Protein AF-A0A670K7Q2-F1 (afdb_monomer)

InterPro domains:
  IPR019394 Testis-specific protein TEX28/transmembrane and coiled-coil domains protein [PF10267] (41-132)
  IPR019394 Testis-specific protein TEX28/transmembrane and coiled-coil domains protein [PF10267] (137-285)
  IPR019394 Testis-specific protein TEX28/transmembrane and coiled-coil domains protein [PTHR17613] (33-146)

Foldseek 3Di:
DDDDDDDDDDDDDDDDDDDDDDDDDPDDDDDDPPDDPDDDDVLVVLVVVLVVLVVVLVVLVVVLVVLVVVLVVDCVPDDPVCNVVSVVVSVVVNVVSVVVNVVSVVVSVVSVVVSVVVVVVVVVVVPDDDDDDDDDDDDDDDDDDDDDDDPPPDDPPDDPDDPPPPPPPDPDDDDDDDDDPPVVVVVVVVVVVVVVVVVVVVVVVVVVVVVVVVVVVVVVVVVVVVVVVVVVVVVVVVVVVVVVVVVVVVVVVVVVVVVVVVVVVVVVVVVVVVVVVVVVVCVVVVVVVVVVVCCVVVVVVVVVVVVVVVVVVVVPDDPPCPPVVVVVVVVVVVVVVVVVVVVVVVVVVD

Secondary structure (DSSP, 8-state):
--PPPPPP-----PPP---PPPPPPP---------------HHHHHHHHHHHHHHHHHHHHHHHHHHHHHHHHHHHHS-TTTHHHHHHHHHHHHHHHHHHHHHHHHHHHHHHHHHHHHHHHHHHTSS--S--------------------------------------------------TTTHHHHHHHHHHHHHHHHHHHHHHHHHHHHHHHHHHHHHHHHHHHHHHHHHHHHHHHHHHHHHHHHHHHHHHHHHHHHHHHHHHHHHHHHHHHHHHHHHHHHHHHHHHHHHHHHHHHHHHHHHHHHHHHHHHHHHS-TT-HHHHHHHHHHHHHHHHHHHHHHHHHHHH-

Structure (mmCIF, N/CA/C/O backbone):
data_AF-A0A670K7Q2-F1
#
_entry.id   AF-A0A670K7Q2-F1
#
loop_
_atom_site.group_PDB
_atom_site.id
_atom_site.type_symbol
_atom_site.label_atom_id
_atom_site.label_alt_id
_atom_site.label_comp_id
_atom_site.label_asym_id
_atom_site.label_entity_id
_atom_site.label_seq_id
_atom_site.pdbx_PDB_ins_code
_atom_site.Cartn_x
_atom_site.Cartn_y
_atom_site.Cartn_z
_atom_site.occupancy
_atom_site.B_iso_or_equiv
_atom_site.auth_seq_id
_atom_site.auth_comp_id
_atom_site.auth_asym_id
_atom_site.auth_atom_id
_atom_site.pdbx_PDB_model_num
ATOM 1 N N . ASP A 1 1 ? 16.678 0.008 -57.122 1.00 39.88 1 ASP A N 1
ATOM 2 C CA . ASP A 1 1 ? 16.688 -1.093 -56.133 1.00 39.88 1 ASP A CA 1
ATOM 3 C C . ASP A 1 1 ? 17.852 -0.890 -55.175 1.00 39.88 1 ASP A C 1
ATOM 5 O O . ASP A 1 1 ? 18.941 -0.652 -55.653 1.00 39.88 1 ASP A O 1
ATOM 9 N N . GLN A 1 2 ? 17.761 -0.847 -53.848 1.00 34.69 2 GLN A N 1
ATOM 10 C CA . GLN A 1 2 ? 16.758 -1.293 -52.886 1.00 34.69 2 GLN A CA 1
ATOM 11 C C . GLN A 1 2 ? 16.812 -0.350 -51.666 1.00 34.69 2 GLN A C 1
ATOM 13 O O . GLN A 1 2 ? 17.893 0.032 -51.215 1.00 34.69 2 GLN A O 1
ATOM 18 N N . ARG A 1 3 ? 15.654 0.028 -51.112 1.00 37.31 3 ARG A N 1
ATOM 19 C CA . ARG A 1 3 ? 15.566 0.733 -49.823 1.00 37.31 3 ARG A CA 1
ATOM 20 C C . ARG A 1 3 ? 15.781 -0.274 -48.688 1.00 37.31 3 ARG A C 1
ATOM 22 O O . ARG A 1 3 ? 15.078 -1.278 -48.623 1.00 37.31 3 ARG A O 1
ATOM 29 N N . LYS A 1 4 ? 16.731 0.013 -47.794 1.00 37.88 4 LYS A N 1
ATOM 30 C CA . LYS A 1 4 ? 16.981 -0.744 -46.558 1.00 37.88 4 LYS A CA 1
ATOM 31 C C . LYS A 1 4 ? 15.811 -0.563 -45.584 1.00 37.88 4 LYS A C 1
ATOM 33 O O . LYS A 1 4 ? 15.492 0.563 -45.208 1.00 37.88 4 LYS A O 1
ATOM 38 N N . ALA A 1 5 ? 15.193 -1.673 -45.190 1.00 37.38 5 ALA A N 1
ATOM 39 C CA . ALA A 1 5 ? 14.196 -1.748 -44.129 1.00 37.38 5 ALA A CA 1
ATOM 40 C C . ALA A 1 5 ? 14.877 -1.982 -42.767 1.00 37.38 5 ALA A C 1
ATOM 42 O O . ALA A 1 5 ? 15.813 -2.773 -42.658 1.00 37.38 5 ALA A O 1
ATOM 43 N N . LEU A 1 6 ? 14.392 -1.278 -41.743 1.00 39.66 6 LEU A N 1
ATOM 44 C CA . LEU A 1 6 ? 14.725 -1.466 -40.327 1.00 39.66 6 LEU A CA 1
ATOM 45 C C . LEU A 1 6 ? 14.099 -2.771 -39.786 1.00 39.66 6 LEU A C 1
ATOM 47 O O . LEU A 1 6 ? 13.042 -3.174 -40.279 1.00 39.66 6 LEU A O 1
ATOM 51 N N . PRO A 1 7 ? 14.683 -3.423 -38.761 1.00 37.84 7 PRO A N 1
ATOM 52 C CA . PRO A 1 7 ? 14.151 -4.670 -38.232 1.00 37.84 7 PRO A CA 1
ATOM 53 C C . PRO A 1 7 ? 13.012 -4.394 -37.239 1.00 37.84 7 PRO A C 1
ATOM 55 O O . PRO A 1 7 ? 13.208 -3.805 -36.176 1.00 37.84 7 PRO A O 1
ATOM 58 N N . LEU A 1 8 ? 11.810 -4.863 -37.574 1.00 34.62 8 LEU A N 1
ATOM 59 C CA . LEU A 1 8 ? 10.720 -5.032 -36.618 1.00 34.62 8 LEU A CA 1
ATOM 60 C C . LEU A 1 8 ? 11.070 -6.194 -35.680 1.00 34.62 8 LEU A C 1
ATOM 62 O O . LEU A 1 8 ? 11.300 -7.316 -36.133 1.00 34.62 8 LEU A O 1
ATOM 66 N N . LYS A 1 9 ? 11.094 -5.928 -34.369 1.00 35.91 9 LYS A N 1
ATOM 67 C CA . LYS A 1 9 ? 11.133 -6.964 -33.329 1.00 35.91 9 LYS A CA 1
ATOM 68 C C . LYS A 1 9 ? 9.924 -7.885 -33.511 1.00 35.91 9 LYS A C 1
ATOM 70 O O . LYS A 1 9 ? 8.779 -7.466 -33.375 1.00 35.91 9 LYS A O 1
ATOM 75 N N . SER A 1 10 ? 10.202 -9.137 -33.845 1.00 31.48 10 SER A N 1
ATOM 76 C CA . SER A 1 10 ? 9.227 -10.207 -34.005 1.00 31.48 10 SER A CA 1
ATOM 77 C C . SER A 1 10 ? 8.645 -10.624 -32.652 1.00 31.48 10 SER A C 1
ATOM 79 O O . SER A 1 10 ? 9.377 -11.120 -31.795 1.00 31.48 10 SER A O 1
ATOM 81 N N . CYS A 1 11 ? 7.327 -10.493 -32.481 1.00 32.94 11 CYS A N 1
ATOM 82 C CA . CYS A 1 11 ? 6.573 -11.270 -31.500 1.00 32.94 11 CYS A CA 1
ATOM 83 C C . CYS A 1 11 ? 6.611 -12.745 -31.923 1.00 32.94 11 CYS A C 1
ATOM 85 O O . CYS A 1 11 ? 6.074 -13.120 -32.966 1.00 32.94 11 CYS A O 1
ATOM 87 N N . SER A 1 12 ? 7.280 -13.581 -31.137 1.00 32.47 12 SER A N 1
ATOM 88 C CA . SER A 1 12 ? 7.369 -15.021 -31.353 1.00 32.47 12 SER A CA 1
ATOM 89 C C . SER A 1 12 ? 6.030 -15.702 -31.048 1.00 32.47 12 SER A C 1
ATOM 91 O O . SER A 1 12 ? 5.666 -15.917 -29.895 1.00 32.47 12 SER A O 1
ATOM 93 N N . LEU A 1 13 ? 5.302 -16.086 -32.101 1.00 33.59 13 LEU A N 1
ATOM 94 C CA . LEU A 1 13 ? 4.273 -17.124 -32.034 1.00 33.59 13 LEU A CA 1
ATOM 95 C C . LEU A 1 13 ? 4.945 -18.495 -32.201 1.00 33.59 13 LEU A C 1
ATOM 97 O O . LEU A 1 13 ? 5.339 -18.872 -33.304 1.00 33.59 13 LEU A O 1
ATOM 101 N N . THR A 1 14 ? 5.053 -19.262 -31.120 1.00 32.22 14 THR A N 1
ATOM 102 C CA . THR A 1 14 ? 5.517 -20.656 -31.166 1.00 32.22 14 THR A CA 1
ATOM 103 C C . THR A 1 14 ? 4.337 -21.582 -31.497 1.00 32.22 14 THR A C 1
ATOM 105 O O . THR A 1 14 ? 3.324 -21.575 -30.799 1.00 32.22 14 THR A O 1
ATOM 108 N N . LYS A 1 15 ? 4.452 -22.380 -32.571 1.00 34.97 15 LYS A N 1
ATOM 109 C CA . LYS A 1 15 ? 3.512 -23.468 -32.927 1.00 34.97 15 LYS A CA 1
ATOM 110 C C . LYS A 1 15 ? 3.725 -24.702 -32.022 1.00 34.97 15 LYS A C 1
ATOM 112 O O . LYS A 1 15 ? 4.821 -24.872 -31.491 1.00 34.97 15 LYS A O 1
ATOM 117 N N . PRO A 1 16 ? 2.713 -25.578 -31.859 1.00 44.00 16 PRO A N 1
ATOM 118 C CA . PRO A 1 16 ? 2.726 -26.655 -30.878 1.00 44.00 16 PRO A CA 1
ATOM 119 C C . PRO A 1 16 ? 3.448 -27.893 -31.426 1.00 44.00 16 PRO A C 1
ATOM 121 O O . PRO A 1 16 ? 3.082 -28.424 -32.473 1.00 44.00 16 PRO A O 1
ATOM 124 N N . GLY A 1 17 ? 4.465 -28.359 -30.705 1.00 31.02 17 GLY A N 1
ATOM 125 C CA . GLY A 1 17 ? 5.214 -29.567 -31.034 1.00 31.02 17 GLY A CA 1
ATOM 126 C C . GLY A 1 17 ? 6.166 -29.947 -29.904 1.00 31.02 17 GLY A C 1
ATOM 127 O O . GLY A 1 17 ? 7.203 -29.322 -29.737 1.00 31.02 17 GLY A O 1
ATOM 128 N N . SER A 1 18 ? 5.742 -30.940 -29.122 1.00 45.47 18 SER A N 1
ATOM 129 C CA . SER A 1 18 ? 6.514 -31.880 -28.297 1.00 45.47 18 SER A CA 1
ATOM 130 C C . SER A 1 18 ? 7.903 -31.441 -27.807 1.00 45.47 18 SER A C 1
ATOM 132 O O . SER A 1 18 ? 8.901 -31.615 -28.502 1.00 45.47 18 SER A O 1
ATOM 134 N N . LEU A 1 19 ? 7.973 -30.998 -26.548 1.00 33.91 19 LEU A N 1
ATOM 135 C CA . LEU A 1 19 ? 9.216 -30.900 -25.776 1.00 33.91 19 LEU A CA 1
ATOM 136 C C . LEU A 1 19 ? 9.088 -31.657 -24.439 1.00 33.91 19 LEU A C 1
ATOM 138 O O . LEU A 1 19 ? 7.973 -31.827 -23.937 1.00 33.91 19 LEU A O 1
ATOM 142 N N . PRO A 1 20 ? 10.211 -32.155 -23.888 1.00 38.38 20 PRO A N 1
ATOM 143 C CA . PRO A 1 20 ? 10.238 -33.096 -22.778 1.00 38.38 20 PRO A CA 1
ATOM 144 C C . PRO A 1 20 ? 9.915 -32.420 -21.443 1.00 38.38 20 PRO A C 1
ATOM 146 O O . PRO A 1 20 ? 10.179 -31.235 -21.243 1.00 38.38 20 PRO A O 1
ATOM 149 N N . ASN A 1 21 ? 9.358 -33.211 -20.523 1.00 39.53 21 ASN A N 1
ATOM 150 C CA . ASN A 1 21 ? 8.986 -32.789 -19.173 1.00 39.53 21 ASN A CA 1
ATOM 151 C C . ASN A 1 21 ? 10.126 -32.027 -18.461 1.00 39.53 21 ASN A C 1
ATOM 153 O O . ASN A 1 21 ? 11.266 -32.503 -18.470 1.00 39.53 21 ASN A O 1
ATOM 157 N N . PRO A 1 22 ? 9.837 -30.898 -17.788 1.00 45.94 22 PRO A N 1
ATOM 158 C CA . PRO A 1 22 ? 10.834 -30.172 -17.010 1.00 45.94 22 PRO A CA 1
ATOM 159 C C . PRO A 1 22 ? 11.261 -30.983 -15.771 1.00 45.94 22 PRO A C 1
ATOM 161 O O . PRO A 1 22 ? 10.459 -31.748 -15.221 1.00 45.94 22 PRO A O 1
ATOM 164 N N . PRO A 1 23 ? 12.511 -30.832 -15.295 1.00 42.78 23 PRO A N 1
ATOM 165 C CA . PRO A 1 23 ? 12.986 -31.562 -14.133 1.00 42.78 23 PRO A CA 1
ATOM 166 C C . PRO A 1 23 ? 12.238 -31.101 -12.879 1.00 42.78 23 PRO A C 1
ATOM 168 O O . PRO A 1 23 ? 12.161 -29.916 -12.558 1.00 42.78 23 PRO A O 1
ATOM 171 N N . ARG A 1 24 ? 11.698 -32.090 -12.165 1.00 51.94 24 ARG A N 1
ATOM 172 C CA . ARG A 1 24 ? 11.119 -31.985 -10.824 1.00 51.94 24 ARG A CA 1
ATOM 173 C C . ARG A 1 24 ? 12.062 -31.176 -9.908 1.00 51.94 24 ARG A C 1
ATOM 175 O O . ARG A 1 24 ? 13.251 -31.505 -9.859 1.00 51.94 24 ARG A O 1
ATOM 182 N N . PRO A 1 25 ? 11.576 -30.171 -9.155 1.00 37.84 25 PRO A N 1
ATOM 183 C CA . PRO A 1 25 ? 12.424 -29.452 -8.214 1.00 37.84 25 PRO A CA 1
ATOM 184 C C . PRO A 1 25 ? 12.892 -30.427 -7.129 1.00 37.84 25 PRO A C 1
ATOM 186 O O . PRO A 1 25 ? 12.080 -31.046 -6.437 1.00 37.84 25 PRO A O 1
ATOM 189 N N . ARG A 1 26 ? 14.214 -30.605 -7.017 1.00 35.12 26 ARG A N 1
ATOM 190 C CA . ARG A 1 26 ? 14.820 -31.299 -5.880 1.00 35.12 26 ARG A CA 1
ATOM 191 C C . ARG A 1 26 ? 14.549 -30.467 -4.637 1.00 35.12 26 ARG A C 1
ATOM 193 O O . ARG A 1 26 ? 14.855 -29.280 -4.592 1.00 35.12 26 ARG A O 1
ATOM 200 N N . SER A 1 27 ? 13.969 -31.142 -3.660 1.00 39.69 27 SER A N 1
ATOM 201 C CA . SER A 1 27 ? 13.856 -30.765 -2.260 1.00 39.69 27 SER A CA 1
ATOM 202 C C . SER A 1 27 ? 15.150 -30.130 -1.749 1.00 39.69 27 SER A C 1
ATOM 204 O O . SER A 1 27 ? 16.119 -30.831 -1.460 1.00 39.69 27 SER A O 1
ATOM 206 N N . VAL A 1 28 ? 15.148 -28.803 -1.636 1.00 34.84 28 VAL A N 1
ATOM 207 C CA . VAL A 1 28 ? 16.068 -28.088 -0.756 1.00 34.84 28 VAL A CA 1
ATOM 208 C C . VAL A 1 28 ? 15.460 -28.177 0.634 1.00 34.84 28 VAL A C 1
ATOM 210 O O . VAL A 1 28 ? 14.329 -27.749 0.860 1.00 34.84 28 VAL A O 1
ATOM 213 N N . SER A 1 29 ? 16.196 -28.826 1.525 1.00 36.31 29 SER A N 1
ATOM 214 C CA . SER A 1 29 ? 15.872 -29.051 2.924 1.00 36.31 29 SER A CA 1
ATOM 215 C C . SER A 1 29 ? 15.548 -27.724 3.604 1.00 36.31 29 SER A C 1
ATOM 217 O O . SER A 1 29 ? 16.441 -26.944 3.933 1.00 36.31 29 SER A O 1
ATOM 219 N N . VAL A 1 30 ? 14.257 -27.460 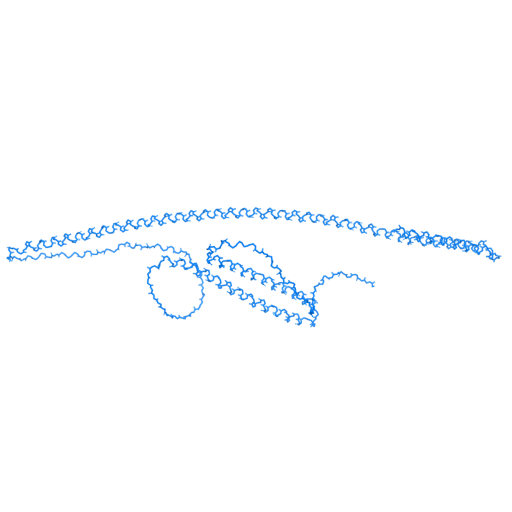3.794 1.00 34.28 30 VAL A N 1
ATOM 220 C CA . VAL A 1 30 ? 13.782 -26.371 4.641 1.00 34.28 30 VAL A CA 1
ATOM 221 C C . VAL A 1 30 ? 14.161 -26.752 6.064 1.00 34.28 30 VAL A C 1
ATOM 223 O O . VAL A 1 30 ? 13.611 -27.693 6.633 1.00 34.28 30 VAL A O 1
ATOM 226 N N . VAL A 1 31 ? 15.149 -26.047 6.611 1.00 36.50 31 VAL A N 1
ATOM 227 C CA . VAL A 1 31 ? 15.420 -26.031 8.045 1.00 36.50 31 VAL A CA 1
ATOM 228 C C . VAL A 1 31 ? 14.117 -25.666 8.744 1.00 36.50 31 VAL A C 1
ATOM 230 O O . VAL A 1 31 ? 13.545 -24.599 8.525 1.00 36.50 31 VAL A O 1
ATOM 233 N N . SER A 1 32 ? 13.632 -26.607 9.544 1.00 40.59 32 SER A N 1
ATOM 234 C CA . SER A 1 32 ? 12.434 -26.494 10.355 1.00 40.59 32 SER A CA 1
ATOM 235 C C . SER A 1 32 ? 12.573 -25.363 11.374 1.00 40.59 32 SER A C 1
ATOM 237 O O . SER A 1 32 ? 12.996 -25.584 12.502 1.00 40.59 32 SER A O 1
ATOM 239 N N . THR A 1 33 ? 12.126 -24.162 11.025 1.00 32.59 33 THR A N 1
ATOM 240 C CA . THR A 1 33 ? 11.640 -23.172 11.997 1.00 32.59 33 THR A CA 1
ATOM 241 C C . THR A 1 33 ? 10.123 -23.284 12.093 1.00 32.59 33 THR A C 1
ATOM 243 O O . THR A 1 33 ? 9.361 -22.364 11.824 1.00 32.59 33 THR A O 1
ATOM 246 N N . THR A 1 34 ? 9.663 -24.476 12.480 1.00 44.16 34 THR A N 1
ATOM 247 C CA . THR A 1 34 ? 8.301 -24.673 12.984 1.00 44.16 34 THR A CA 1
ATOM 248 C C . THR A 1 34 ? 8.333 -24.401 14.477 1.00 44.16 34 THR A C 1
ATOM 250 O O . THR A 1 34 ? 8.482 -25.315 15.279 1.00 44.16 34 THR A O 1
ATOM 253 N N . SER A 1 35 ? 8.275 -23.133 14.860 1.00 41.03 35 SER A N 1
ATOM 254 C CA . SER A 1 35 ? 7.952 -22.713 16.224 1.00 41.03 35 SER A CA 1
ATOM 255 C C . SER A 1 35 ? 7.548 -21.246 16.170 1.00 41.03 35 SER A C 1
ATOM 257 O O . SER A 1 35 ? 8.325 -20.427 15.701 1.00 41.03 35 SER A O 1
ATOM 259 N N . GLN A 1 36 ? 6.350 -20.948 16.679 1.00 40.44 36 GLN A N 1
ATOM 260 C CA . GLN A 1 36 ? 5.688 -19.635 16.765 1.00 40.44 36 GLN A CA 1
ATOM 261 C C . GLN A 1 36 ? 4.716 -19.275 15.626 1.00 40.44 36 GLN A C 1
ATOM 263 O O . GLN A 1 36 ? 4.916 -18.336 14.865 1.00 40.44 36 GLN A O 1
ATOM 268 N N . LEU A 1 37 ? 3.571 -19.963 15.581 1.00 41.56 37 LEU A N 1
ATOM 269 C CA . LEU A 1 37 ? 2.334 -19.371 15.056 1.00 41.56 37 LEU A CA 1
ATOM 270 C C . LEU A 1 37 ? 1.190 -19.620 16.050 1.00 41.56 37 LEU A C 1
ATOM 272 O O . LEU A 1 37 ? 0.216 -20.308 15.764 1.00 41.56 37 LEU A O 1
ATOM 276 N N . SER A 1 38 ? 1.357 -19.104 17.265 1.00 43.50 38 SER A N 1
ATOM 277 C CA . SER A 1 38 ? 0.305 -19.095 18.279 1.00 43.50 38 SER A CA 1
ATOM 278 C C . SER A 1 38 ? -0.417 -17.749 18.197 1.00 43.50 38 SER A C 1
ATOM 280 O O . SER A 1 38 ? 0.213 -16.708 18.351 1.00 43.50 38 SER A O 1
ATOM 282 N N . SER A 1 39 ? -1.723 -17.782 17.909 1.00 42.16 39 SER A N 1
ATOM 283 C CA . SER A 1 39 ? -2.650 -16.636 17.869 1.00 42.16 39 SER A CA 1
ATOM 284 C C . SER A 1 39 ? -2.453 -15.607 16.734 1.00 42.16 39 SER A C 1
ATOM 286 O O . SER A 1 39 ? -2.163 -14.436 16.976 1.00 42.16 39 SER A O 1
ATOM 288 N N . ARG A 1 40 ? -2.730 -15.981 15.475 1.00 59.12 40 ARG A N 1
ATOM 289 C CA . ARG A 1 40 ? -3.137 -14.973 14.472 1.00 59.12 40 ARG A CA 1
ATOM 290 C C . ARG A 1 40 ? -4.633 -14.710 14.620 1.00 59.12 40 ARG A C 1
ATOM 292 O O . ARG A 1 40 ? -5.437 -15.623 14.450 1.00 59.12 40 ARG A O 1
ATOM 299 N N . ASN A 1 41 ? -4.994 -13.469 14.939 1.00 82.06 41 ASN A N 1
ATOM 300 C CA . ASN A 1 41 ? -6.381 -13.029 15.042 1.00 82.06 41 ASN A CA 1
ATOM 301 C C . ASN A 1 41 ? -7.121 -13.371 13.728 1.00 82.06 41 ASN A C 1
ATOM 303 O O . ASN A 1 41 ? -6.607 -13.056 12.650 1.00 82.06 41 ASN A O 1
ATOM 307 N N . PRO A 1 42 ? -8.312 -14.002 13.762 1.00 83.69 42 PRO A N 1
ATOM 308 C CA . PRO A 1 42 ? -9.058 -14.358 12.549 1.00 83.69 42 PRO A CA 1
ATOM 309 C C . PRO A 1 42 ? -9.336 -13.152 11.636 1.00 83.69 42 PRO A C 1
ATOM 311 O O . PRO A 1 42 ? -9.439 -13.309 10.418 1.00 83.69 42 PRO A O 1
ATOM 314 N N . LYS A 1 43 ? -9.381 -11.933 12.193 1.00 83.44 43 LYS A N 1
ATOM 315 C CA . LYS A 1 43 ? -9.472 -10.690 11.415 1.00 83.44 43 LYS A CA 1
ATOM 316 C C . LYS A 1 43 ? -8.234 -10.437 10.554 1.00 83.44 43 LYS A C 1
ATOM 318 O O . LYS A 1 43 ? -8.374 -10.002 9.416 1.00 83.44 43 LYS A O 1
ATOM 323 N N . ASP A 1 44 ? -7.038 -10.738 11.049 1.00 85.19 44 ASP A N 1
ATOM 324 C CA . ASP A 1 44 ? -5.787 -10.502 10.316 1.00 85.19 44 ASP A CA 1
ATOM 325 C C . ASP A 1 44 ? -5.632 -11.472 9.146 1.00 85.19 44 ASP A C 1
ATOM 327 O O . ASP A 1 44 ? -5.166 -11.095 8.071 1.00 85.19 44 ASP A O 1
ATOM 331 N N . VAL A 1 45 ? -6.116 -12.705 9.315 1.00 89.75 45 VAL A N 1
ATOM 332 C CA . VAL A 1 45 ? -6.193 -13.690 8.228 1.00 89.75 45 VAL A CA 1
ATOM 333 C C . VAL A 1 45 ? -7.112 -13.190 7.108 1.00 89.75 45 VAL A C 1
ATOM 335 O O . VAL A 1 45 ? -6.746 -13.256 5.933 1.00 89.75 45 VAL A O 1
ATOM 338 N N . LEU A 1 46 ? -8.278 -12.635 7.456 1.00 90.75 46 LEU A N 1
ATOM 339 C CA . LEU A 1 46 ? -9.206 -12.056 6.480 1.00 90.75 46 LEU A CA 1
ATOM 340 C C . LEU A 1 46 ? -8.639 -10.804 5.806 1.00 90.75 46 LEU A C 1
ATOM 342 O O . LEU A 1 46 ? -8.737 -10.688 4.588 1.00 90.75 46 LEU A O 1
ATOM 346 N N . ARG A 1 47 ? -7.991 -9.902 6.553 1.00 89.31 47 ARG A N 1
ATOM 347 C CA . ARG A 1 47 ? -7.322 -8.712 5.993 1.00 89.31 47 ARG A CA 1
ATOM 348 C C . ARG A 1 47 ? -6.254 -9.096 4.974 1.00 89.31 47 ARG A C 1
ATOM 350 O O . ARG A 1 47 ? -6.246 -8.565 3.866 1.00 89.31 47 ARG A O 1
ATOM 357 N N . HIS A 1 48 ? -5.413 -10.076 5.301 1.00 93.00 48 HIS A N 1
ATOM 358 C CA . HIS A 1 48 ? -4.418 -10.597 4.366 1.00 93.00 48 HIS A CA 1
ATOM 359 C C . HIS A 1 48 ? -5.072 -11.216 3.119 1.00 93.00 48 HIS A C 1
ATOM 361 O O . HIS A 1 48 ? -4.617 -11.004 1.994 1.00 93.00 48 HIS A O 1
ATOM 367 N N . ARG A 1 49 ? -6.176 -11.958 3.287 1.00 93.62 49 ARG A N 1
ATOM 368 C CA . ARG A 1 49 ? -6.921 -12.536 2.161 1.00 93.62 49 ARG A CA 1
ATOM 369 C C . ARG A 1 49 ? -7.542 -11.466 1.260 1.00 93.62 49 ARG A C 1
ATOM 371 O O . ARG A 1 49 ? -7.455 -11.604 0.043 1.00 93.62 49 ARG A O 1
ATOM 378 N N . ILE A 1 50 ? -8.123 -10.418 1.841 1.00 95.75 50 ILE A N 1
ATOM 379 C CA . ILE A 1 50 ? -8.684 -9.262 1.126 1.00 95.75 50 ILE A CA 1
ATOM 380 C C . ILE A 1 50 ? -7.592 -8.577 0.307 1.00 95.75 50 ILE A C 1
ATOM 382 O O . ILE A 1 50 ? -7.788 -8.347 -0.886 1.00 95.75 50 ILE A O 1
ATOM 386 N N . PHE A 1 51 ? -6.428 -8.322 0.910 1.00 95.81 51 PHE A N 1
ATOM 387 C CA . PHE A 1 51 ? -5.287 -7.723 0.220 1.00 95.81 51 PHE A CA 1
ATOM 388 C C . PHE A 1 51 ? -4.862 -8.565 -0.990 1.00 95.81 51 PHE A C 1
ATOM 390 O O . PHE A 1 51 ? -4.802 -8.067 -2.110 1.00 95.81 51 PHE A O 1
ATOM 397 N N . HIS A 1 52 ? -4.668 -9.870 -0.790 1.00 94.12 52 HIS A N 1
ATOM 398 C CA . HIS A 1 52 ? -4.267 -10.774 -1.864 1.00 94.12 52 HIS A CA 1
ATOM 399 C C . HIS A 1 52 ? -5.307 -10.876 -2.996 1.00 94.12 52 HIS A C 1
ATOM 401 O O . HIS A 1 52 ? -4.944 -10.857 -4.169 1.00 94.12 52 HIS A O 1
ATOM 407 N N . LEU A 1 53 ? -6.601 -10.964 -2.668 1.00 95.31 53 LEU A N 1
ATOM 408 C CA . LEU A 1 53 ? -7.675 -10.975 -3.669 1.00 95.31 53 LEU A CA 1
ATOM 409 C C . LEU A 1 53 ? -7.744 -9.653 -4.446 1.00 95.31 53 LEU A C 1
ATOM 411 O O . LEU A 1 53 ? -7.952 -9.675 -5.657 1.00 95.31 53 LEU A O 1
ATOM 415 N N . SER A 1 54 ? -7.531 -8.525 -3.765 1.00 95.81 54 SER A N 1
ATOM 416 C CA . SER A 1 54 ? -7.482 -7.195 -4.388 1.00 95.81 54 SER A CA 1
ATOM 417 C C . SER A 1 54 ? -6.318 -7.088 -5.370 1.00 95.81 54 SER A C 1
ATOM 419 O O . SER A 1 54 ? -6.489 -6.571 -6.471 1.00 95.81 54 SER A O 1
ATOM 421 N N . GLU A 1 55 ? -5.160 -7.642 -5.009 1.00 97.00 55 GLU A N 1
ATOM 422 C CA . GLU A 1 55 ? -3.988 -7.648 -5.880 1.00 97.00 55 GLU A CA 1
ATOM 423 C C . GLU A 1 55 ? -4.187 -8.546 -7.107 1.00 97.00 55 GLU A C 1
ATOM 425 O O . GLU A 1 55 ? -3.915 -8.123 -8.230 1.00 97.00 55 GLU A O 1
ATOM 430 N N . MET A 1 56 ? -4.757 -9.744 -6.936 1.00 94.56 56 MET A N 1
ATOM 431 C CA . MET A 1 56 ? -5.121 -10.592 -8.079 1.00 94.56 56 MET A CA 1
ATOM 432 C C . MET A 1 56 ? -6.131 -9.907 -9.006 1.00 94.56 56 MET A C 1
ATOM 434 O O . MET A 1 56 ? -6.007 -10.002 -10.225 1.00 94.56 56 MET A O 1
ATOM 438 N N . LEU A 1 57 ? -7.107 -9.184 -8.447 1.00 96.56 57 LEU A N 1
ATOM 439 C CA . LEU A 1 57 ? -8.086 -8.429 -9.228 1.00 96.56 57 LEU A CA 1
ATOM 440 C C . LEU A 1 57 ? -7.430 -7.284 -10.011 1.00 96.56 57 LEU A C 1
ATOM 442 O O . LEU A 1 57 ? -7.772 -7.063 -11.172 1.00 96.56 57 LEU A O 1
ATOM 446 N N . ARG A 1 58 ? -6.482 -6.570 -9.394 1.00 97.94 58 ARG A N 1
ATOM 447 C CA . ARG A 1 58 ? -5.716 -5.500 -10.043 1.00 97.94 58 ARG A CA 1
ATOM 448 C C . ARG A 1 58 ? -4.903 -6.040 -11.219 1.00 97.94 58 ARG A C 1
ATOM 450 O O . ARG A 1 58 ? -4.961 -5.466 -12.302 1.00 97.94 58 ARG A O 1
ATOM 457 N N . VAL A 1 59 ? -4.187 -7.147 -11.014 1.00 96.19 59 VAL A N 1
ATOM 458 C CA . VAL A 1 59 ? -3.378 -7.798 -12.057 1.00 96.19 59 VAL A CA 1
ATOM 459 C C . VAL A 1 59 ? -4.255 -8.312 -13.198 1.00 96.19 59 VAL A C 1
ATOM 461 O O . VAL A 1 59 ? -3.931 -8.085 -14.358 1.00 96.19 59 VAL A O 1
ATOM 464 N N . GLU A 1 60 ? -5.388 -8.950 -12.904 1.00 96.06 60 GLU A N 1
ATOM 465 C CA . GLU A 1 60 ? -6.295 -9.446 -13.946 1.00 96.06 60 GLU A CA 1
ATOM 466 C C . GLU A 1 60 ? -6.917 -8.296 -14.763 1.00 96.06 60 GLU A C 1
ATOM 468 O O . GLU A 1 60 ? -7.014 -8.398 -15.985 1.00 96.06 60 GLU A O 1
ATOM 473 N N . LYS A 1 61 ? -7.271 -7.169 -14.123 1.00 95.06 61 LYS A N 1
ATOM 474 C CA . LYS A 1 61 ? -7.737 -5.960 -14.830 1.00 95.06 61 LYS A CA 1
ATOM 475 C C . LYS A 1 61 ? -6.650 -5.378 -15.738 1.00 95.06 61 LYS A C 1
ATOM 477 O O . LYS A 1 61 ? -6.938 -5.118 -16.901 1.00 95.06 61 LYS A O 1
ATOM 482 N N . ALA A 1 62 ? -5.412 -5.270 -15.250 1.00 94.62 62 ALA A N 1
ATOM 483 C CA . ALA A 1 62 ? -4.277 -4.814 -16.056 1.00 94.62 62 ALA A CA 1
ATOM 484 C C . ALA A 1 62 ? -4.010 -5.744 -17.254 1.00 94.62 62 ALA A C 1
ATOM 486 O O . ALA A 1 62 ? -3.912 -5.277 -18.383 1.00 94.62 62 ALA A O 1
ATOM 487 N N . ASN A 1 63 ? -4.016 -7.065 -17.041 1.00 94.31 63 ASN A N 1
ATOM 488 C CA . ASN A 1 63 ? -3.870 -8.046 -18.121 1.00 94.31 63 ASN A CA 1
ATOM 489 C C . ASN A 1 63 ? -4.977 -7.916 -19.177 1.00 94.31 63 ASN A C 1
ATOM 491 O O . ASN A 1 63 ? -4.729 -8.093 -20.368 1.00 94.31 63 ASN A O 1
ATOM 495 N N . ARG A 1 64 ? -6.220 -7.628 -18.771 1.00 94.38 64 ARG A N 1
ATOM 496 C CA . ARG A 1 64 ? -7.326 -7.394 -19.709 1.00 94.38 64 ARG A CA 1
ATOM 497 C C . ARG A 1 64 ? -7.105 -6.129 -20.542 1.00 94.38 64 ARG A C 1
ATOM 499 O O . ARG A 1 64 ? -7.399 -6.138 -21.739 1.00 94.38 64 ARG A O 1
ATOM 506 N N . ASP A 1 65 ? -6.587 -5.071 -19.931 1.00 95.88 65 ASP A N 1
ATOM 507 C CA . ASP A 1 65 ? -6.288 -3.814 -20.617 1.00 95.88 65 ASP A CA 1
ATOM 508 C C . ASP A 1 65 ? -5.122 -3.999 -21.608 1.00 95.88 65 ASP A C 1
ATOM 510 O O . ASP A 1 65 ? -5.240 -3.599 -22.769 1.00 95.88 65 ASP A O 1
ATOM 514 N N . ASP A 1 66 ? -4.072 -4.733 -21.223 1.00 94.88 66 ASP A N 1
ATOM 515 C CA . ASP A 1 66 ? -2.967 -5.128 -22.110 1.00 94.88 66 ASP A CA 1
ATOM 516 C C . ASP A 1 66 ? -3.454 -5.993 -23.281 1.00 94.88 66 ASP A C 1
ATOM 518 O O . ASP A 1 66 ? -3.099 -5.755 -24.437 1.00 94.88 66 ASP A O 1
ATOM 522 N N . ASN A 1 67 ? -4.333 -6.964 -23.011 1.00 94.19 67 ASN A N 1
ATOM 523 C CA . ASN A 1 67 ? -4.960 -7.786 -24.049 1.00 94.19 67 ASN A CA 1
ATOM 524 C C . ASN A 1 67 ? -5.798 -6.940 -25.018 1.00 94.19 67 ASN A C 1
ATOM 526 O O . ASN A 1 67 ? -5.816 -7.213 -26.219 1.00 94.19 67 ASN A O 1
ATOM 530 N N . THR A 1 68 ? -6.483 -5.912 -24.513 1.00 95.69 68 THR A N 1
ATOM 531 C CA . THR A 1 68 ? -7.274 -4.980 -25.329 1.00 95.69 68 THR A CA 1
ATOM 532 C C . THR A 1 68 ? -6.366 -4.113 -26.197 1.00 95.69 68 THR A C 1
ATOM 534 O O . THR A 1 68 ? -6.613 -3.980 -27.395 1.00 95.69 68 THR A O 1
ATOM 537 N N . SER A 1 69 ? -5.280 -3.590 -25.626 1.00 95.81 69 SER A N 1
ATOM 538 C CA . SER A 1 69 ? -4.258 -2.828 -26.349 1.00 95.81 69 SER A CA 1
ATOM 539 C C . SER A 1 69 ? -3.623 -3.662 -27.471 1.00 95.81 69 SER A C 1
ATOM 541 O O . SER A 1 69 ? -3.620 -3.257 -28.635 1.00 95.81 69 SER A O 1
ATOM 543 N N . CYS A 1 70 ? -3.204 -4.891 -27.153 1.00 94.12 70 CYS A N 1
ATOM 544 C CA . CYS A 1 70 ? -2.640 -5.842 -28.111 1.00 94.12 70 CYS A CA 1
ATOM 545 C C . CYS A 1 70 ? -3.639 -6.206 -29.222 1.00 94.12 70 CYS A C 1
ATOM 547 O O . CYS A 1 70 ? -3.276 -6.264 -30.397 1.00 94.12 70 CYS A O 1
ATOM 549 N N . TYR A 1 71 ? -4.920 -6.396 -28.887 1.00 95.88 71 TYR A N 1
ATOM 550 C CA . TYR A 1 71 ? -5.969 -6.626 -29.880 1.00 95.88 71 TYR A CA 1
ATOM 551 C C . TYR A 1 71 ? -6.108 -5.453 -30.860 1.00 95.88 71 TYR A C 1
ATOM 553 O O . TYR A 1 71 ? -6.165 -5.683 -32.070 1.00 95.88 71 TYR A O 1
ATOM 561 N N . VAL A 1 72 ? -6.130 -4.211 -30.364 1.00 95.25 72 VAL A N 1
ATOM 562 C CA . VAL A 1 72 ? -6.213 -3.009 -31.212 1.00 95.25 72 VAL A CA 1
ATOM 563 C C . VAL A 1 72 ? -5.010 -2.929 -32.153 1.00 95.25 72 VAL A C 1
ATOM 565 O O . VAL A 1 72 ? -5.185 -2.692 -33.349 1.00 95.25 72 VAL A O 1
ATOM 568 N N . GLU A 1 73 ? -3.804 -3.195 -3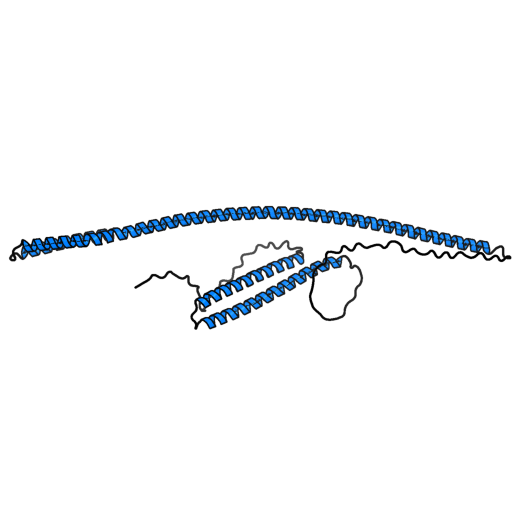1.650 1.00 95.25 73 GLU A N 1
ATOM 569 C CA . GLU A 1 73 ? -2.583 -3.190 -32.457 1.00 95.25 73 GLU A CA 1
ATOM 570 C C . GLU A 1 73 ? -2.592 -4.286 -33.537 1.00 95.25 73 GLU A C 1
ATOM 572 O O . GLU A 1 73 ? -2.286 -4.020 -34.703 1.00 95.25 73 GLU A O 1
ATOM 577 N N . LEU A 1 74 ? -2.979 -5.513 -33.173 1.00 94.31 74 LEU A N 1
ATOM 578 C CA . LEU A 1 74 ? -3.037 -6.647 -34.096 1.00 94.31 74 LEU A CA 1
ATOM 579 C C . LEU A 1 74 ? -4.096 -6.451 -35.176 1.00 94.31 74 LEU A C 1
ATOM 581 O O . LEU A 1 74 ? -3.823 -6.721 -36.342 1.00 94.31 74 LEU A O 1
ATOM 585 N N . VAL A 1 75 ? -5.286 -5.963 -34.821 1.00 93.00 75 VAL A N 1
ATOM 586 C CA . VAL A 1 75 ? -6.335 -5.662 -35.805 1.00 93.00 75 VAL A CA 1
ATOM 587 C C . VAL A 1 75 ? -5.926 -4.504 -36.712 1.00 93.00 75 VAL A C 1
ATOM 589 O O . VAL A 1 75 ? -6.210 -4.565 -37.905 1.00 93.00 75 VAL A O 1
ATOM 592 N N . GLY A 1 76 ? -5.223 -3.493 -36.190 1.00 90.50 76 GLY A N 1
ATOM 593 C CA . GLY A 1 76 ? -4.711 -2.375 -36.987 1.00 90.50 76 GLY A CA 1
ATOM 594 C C . GLY A 1 76 ? -3.658 -2.780 -38.025 1.00 90.50 76 GLY A C 1
ATOM 595 O O . GLY A 1 76 ? -3.551 -2.140 -39.068 1.00 90.50 76 GLY A O 1
ATOM 596 N N . LYS A 1 77 ? -2.904 -3.856 -37.767 1.00 91.88 77 LYS A N 1
ATOM 597 C CA . LYS A 1 77 ? -1.864 -4.392 -38.666 1.00 91.88 77 LYS A CA 1
ATOM 598 C C . LYS A 1 77 ? -2.330 -5.580 -39.519 1.00 91.88 77 LYS A C 1
ATOM 600 O O . LYS A 1 77 ? -1.573 -6.037 -40.373 1.00 91.88 77 LYS A O 1
ATOM 605 N N . ALA A 1 78 ? -3.520 -6.124 -39.269 1.00 87.38 78 ALA A N 1
ATOM 606 C CA . ALA A 1 78 ? -3.981 -7.358 -39.897 1.00 87.38 78 ALA A CA 1
ATOM 607 C C . ALA A 1 78 ? -4.709 -7.131 -41.226 1.00 87.38 78 ALA A C 1
ATOM 609 O O . ALA A 1 78 ? -5.524 -6.222 -41.375 1.00 87.38 78 ALA A O 1
ATOM 610 N N . ASP A 1 79 ? -4.489 -8.056 -42.162 1.00 89.38 79 ASP A N 1
ATOM 611 C CA . ASP A 1 79 ? -5.257 -8.147 -43.403 1.00 89.38 79 ASP A CA 1
ATOM 612 C C . ASP A 1 79 ? -6.745 -8.423 -43.124 1.00 89.38 79 ASP A C 1
ATOM 614 O O . ASP A 1 79 ? -7.109 -9.095 -42.148 1.00 89.38 79 ASP A O 1
ATOM 618 N N . ARG A 1 80 ? -7.612 -7.986 -44.046 1.00 86.88 80 ARG A N 1
ATOM 619 C CA . ARG A 1 80 ? -9.079 -8.115 -43.949 1.00 86.88 80 ARG A CA 1
ATOM 620 C C . ARG A 1 80 ? -9.554 -9.560 -43.724 1.00 86.88 80 ARG A C 1
ATOM 622 O O . ARG A 1 80 ? -10.583 -9.762 -43.084 1.00 86.88 80 ARG A O 1
ATOM 629 N N . GLU A 1 81 ? -8.790 -10.550 -44.182 1.00 89.31 81 GLU A N 1
ATOM 630 C CA . GLU A 1 81 ? -9.090 -11.979 -44.010 1.00 89.31 81 GLU A CA 1
ATOM 631 C C . GLU A 1 81 ? -8.710 -12.541 -42.627 1.00 89.31 81 GLU A C 1
ATOM 633 O O . GLU A 1 81 ? -9.345 -13.478 -42.148 1.00 89.31 81 GLU A O 1
ATOM 638 N N . LYS A 1 82 ? -7.711 -11.964 -41.942 1.00 89.25 82 LYS A N 1
ATOM 639 C CA . LYS A 1 82 ? -7.242 -12.430 -40.619 1.00 89.25 82 LYS A CA 1
ATOM 640 C C . LYS A 1 82 ? -7.992 -11.768 -39.461 1.00 89.25 82 LYS A C 1
ATOM 642 O O . LYS A 1 82 ? -8.064 -12.333 -38.366 1.00 89.25 82 LYS A O 1
ATOM 647 N N . ALA A 1 83 ? -8.594 -10.602 -39.701 1.00 90.12 83 ALA A N 1
ATOM 648 C CA . ALA A 1 83 ? -9.340 -9.840 -38.701 1.00 90.12 83 ALA A CA 1
ATOM 649 C C . ALA A 1 83 ? -10.460 -10.636 -37.981 1.00 90.12 83 ALA A C 1
ATOM 651 O O . ALA A 1 83 ? -10.565 -10.502 -36.759 1.00 90.12 83 ALA A O 1
ATOM 652 N N . PRO A 1 84 ? -11.264 -11.501 -38.642 1.00 93.38 84 PRO A N 1
ATOM 653 C CA . PRO A 1 84 ? -12.274 -12.314 -37.956 1.00 93.38 84 PRO A CA 1
ATOM 654 C C . PRO A 1 84 ? -11.671 -13.322 -36.969 1.00 93.38 84 PRO A C 1
ATOM 656 O O . PRO A 1 84 ? -12.189 -13.495 -35.866 1.00 93.38 84 PRO A O 1
ATOM 659 N N . SER A 1 85 ? -10.544 -13.947 -37.327 1.00 94.94 85 SER A N 1
ATOM 660 C CA . SER A 1 85 ? -9.852 -14.899 -36.451 1.00 94.94 85 SER A CA 1
ATOM 661 C C . SER A 1 85 ? -9.277 -14.209 -35.211 1.00 94.94 85 SER A C 1
ATOM 663 O O . SER A 1 85 ? -9.362 -14.752 -34.109 1.00 94.94 85 SER A O 1
ATOM 665 N N . ILE A 1 86 ? -8.720 -13.003 -35.374 1.00 93.81 86 ILE A N 1
ATOM 666 C CA . ILE A 1 86 ? -8.184 -12.196 -34.267 1.00 93.81 86 ILE A CA 1
ATOM 667 C C . ILE A 1 86 ? -9.313 -11.775 -33.316 1.00 93.81 86 ILE A C 1
ATOM 669 O O . ILE A 1 86 ? -9.181 -11.932 -32.104 1.00 93.81 86 ILE A O 1
ATOM 673 N N . ARG A 1 87 ? -10.461 -11.334 -33.854 1.00 94.06 87 ARG A N 1
ATOM 674 C CA . ARG A 1 87 ? -11.666 -11.025 -33.062 1.00 94.06 87 ARG A CA 1
ATOM 675 C C . ARG A 1 87 ? -12.140 -12.222 -32.252 1.00 94.06 87 ARG A C 1
ATOM 677 O O . ARG A 1 87 ? -12.365 -12.098 -31.056 1.00 94.06 87 ARG A O 1
ATOM 684 N N . GLN A 1 88 ? -12.238 -13.393 -32.878 1.00 95.75 88 GLN A N 1
ATOM 685 C CA . GLN A 1 88 ? -12.694 -14.597 -32.189 1.00 95.75 88 GLN A CA 1
ATOM 686 C C . GLN A 1 88 ? -11.720 -15.042 -31.083 1.00 95.75 88 GLN A C 1
ATOM 688 O O . GLN A 1 88 ? -12.143 -15.576 -30.059 1.00 95.75 88 GLN A O 1
ATOM 693 N N . ALA A 1 89 ? -10.410 -14.852 -31.270 1.00 95.31 89 ALA A N 1
ATOM 694 C CA . ALA A 1 89 ? -9.418 -15.118 -30.230 1.00 95.31 89 ALA A CA 1
ATOM 695 C C . ALA A 1 89 ? -9.561 -14.145 -29.048 1.00 95.31 89 ALA A C 1
ATOM 697 O O . ALA A 1 89 ? -9.629 -14.595 -27.903 1.00 95.31 89 ALA A O 1
ATOM 698 N N . PHE A 1 90 ? -9.682 -12.845 -29.329 1.00 96.69 90 PHE A N 1
ATOM 699 C CA . PHE A 1 90 ? -9.902 -11.818 -28.311 1.00 96.69 90 PHE A CA 1
ATOM 700 C C . PHE A 1 90 ? -11.189 -12.061 -27.520 1.00 96.69 90 PHE A C 1
ATOM 702 O O . PHE A 1 90 ? -11.148 -12.053 -26.296 1.00 96.69 90 PHE A O 1
ATOM 709 N N . GLU A 1 91 ? -12.299 -12.371 -28.191 1.00 96.00 91 GLU A N 1
ATOM 710 C CA . GLU A 1 91 ? -13.590 -12.656 -27.556 1.00 96.00 91 GLU A CA 1
ATOM 711 C C . GLU A 1 91 ? -13.468 -13.774 -26.506 1.00 96.00 91 GLU A C 1
ATOM 713 O O . GLU A 1 91 ? -13.914 -13.620 -25.371 1.00 96.00 91 GLU A O 1
ATOM 718 N N . ARG A 1 92 ? -12.780 -14.879 -26.835 1.00 96.44 92 ARG A N 1
ATOM 719 C CA . ARG A 1 92 ? -12.568 -15.996 -25.894 1.00 96.44 92 ARG A CA 1
ATOM 720 C C . ARG A 1 92 ? -11.704 -15.598 -24.695 1.00 96.44 92 ARG A C 1
ATOM 722 O O . ARG A 1 92 ? -12.001 -15.992 -23.567 1.00 96.44 92 ARG A O 1
ATOM 729 N N . ILE A 1 93 ? -10.626 -14.848 -24.933 1.00 93.31 93 ILE A N 1
ATOM 730 C CA . ILE A 1 93 ? -9.723 -14.381 -23.869 1.00 93.31 93 ILE A CA 1
ATOM 731 C C . ILE A 1 93 ? -10.458 -13.387 -22.960 1.00 93.31 93 ILE A C 1
ATOM 733 O O . ILE A 1 93 ? -10.396 -13.509 -21.738 1.00 93.31 93 ILE A O 1
ATOM 737 N N . ASN A 1 94 ? -11.220 -12.465 -23.546 1.00 96.00 94 ASN A N 1
ATOM 738 C CA . ASN A 1 94 ? -11.993 -11.461 -22.831 1.00 96.00 94 ASN A CA 1
ATOM 739 C C . ASN A 1 94 ? -13.139 -12.080 -22.018 1.00 96.00 94 ASN A C 1
ATOM 741 O O . ASN A 1 94 ? -13.347 -11.692 -20.871 1.00 96.00 94 ASN A O 1
ATOM 745 N N . GLN A 1 95 ? -13.841 -13.084 -22.556 1.00 95.94 95 GLN A N 1
ATOM 746 C CA . GLN A 1 95 ? -14.854 -13.841 -21.812 1.00 95.94 95 GLN A CA 1
ATOM 747 C C . GLN A 1 95 ? -14.248 -14.535 -20.587 1.00 95.94 95 GLN A C 1
ATOM 749 O O . GLN A 1 95 ? -14.797 -14.437 -19.489 1.00 95.94 95 GLN A O 1
ATOM 754 N N . ARG A 1 96 ? -13.088 -15.189 -20.743 1.00 94.06 96 ARG A N 1
ATOM 755 C CA . ARG A 1 96 ? -12.383 -15.837 -19.626 1.00 94.06 96 ARG A CA 1
ATOM 756 C C . ARG A 1 96 ? -11.933 -14.822 -18.574 1.00 94.06 96 ARG A C 1
ATOM 758 O O . ARG A 1 96 ? -12.166 -15.051 -17.390 1.00 94.06 96 ARG A O 1
ATOM 765 N N . SER A 1 97 ? -11.318 -13.718 -18.995 1.00 94.38 97 SER A N 1
ATOM 766 C CA . SER A 1 97 ? -10.854 -12.669 -18.081 1.00 94.38 97 SER A CA 1
ATOM 767 C C . SER A 1 97 ? -12.028 -12.017 -17.344 1.00 94.38 97 SER A C 1
ATOM 769 O O . SER A 1 97 ? -12.002 -11.901 -16.124 1.00 94.38 97 SER A O 1
ATOM 771 N N . SER A 1 98 ? -13.127 -11.716 -18.043 1.00 94.75 98 SER A N 1
ATOM 772 C CA . SER A 1 98 ? -14.340 -11.147 -17.438 1.00 94.75 98 SER A CA 1
ATOM 773 C C . SER A 1 98 ? -14.975 -12.084 -16.405 1.00 94.75 98 SER A C 1
ATOM 775 O O . SER A 1 98 ? -15.361 -11.637 -15.327 1.00 94.75 98 SER A O 1
ATOM 777 N N . ALA A 1 99 ? -15.033 -13.391 -16.688 1.00 96.00 99 ALA A N 1
ATOM 778 C CA . ALA A 1 99 ? -15.501 -14.381 -15.720 1.00 96.00 99 ALA A CA 1
ATOM 779 C C . ALA A 1 99 ? -14.581 -14.467 -14.488 1.00 96.00 99 ALA A C 1
ATOM 781 O O . ALA A 1 99 ? -15.073 -14.555 -13.363 1.00 96.00 99 ALA A O 1
ATOM 782 N N . ASN A 1 100 ? -13.259 -14.403 -14.681 1.00 96.50 100 ASN A N 1
ATOM 783 C CA . ASN A 1 100 ? -12.294 -14.420 -13.580 1.00 96.50 100 ASN A CA 1
ATOM 784 C C . ASN A 1 100 ? -12.406 -13.158 -12.706 1.00 96.50 100 ASN A C 1
ATOM 786 O O . ASN A 1 100 ? -12.474 -13.257 -11.483 1.00 96.50 100 ASN A O 1
ATOM 790 N N . ILE A 1 101 ? -12.518 -11.980 -13.327 1.00 95.81 101 ILE A N 1
ATOM 791 C CA . ILE A 1 101 ? -12.742 -10.698 -12.641 1.00 95.81 101 ILE A CA 1
ATOM 792 C C . ILE A 1 101 ? -14.007 -10.770 -11.781 1.00 95.81 101 ILE A C 1
ATOM 794 O O . ILE A 1 101 ? -13.939 -10.465 -10.592 1.00 95.81 101 ILE A O 1
ATOM 798 N N . ALA A 1 102 ? -15.125 -11.250 -12.333 1.00 96.81 102 ALA A N 1
ATOM 799 C CA . ALA A 1 102 ? -16.375 -11.386 -11.585 1.00 96.81 102 ALA A CA 1
ATOM 800 C C . ALA A 1 102 ? -16.235 -12.328 -10.372 1.00 96.81 102 ALA A C 1
ATOM 802 O O . ALA A 1 102 ? -16.718 -12.021 -9.282 1.00 96.81 102 ALA A O 1
ATOM 803 N N . GLN A 1 103 ? -15.528 -13.453 -10.525 1.00 97.38 103 GLN A N 1
ATOM 804 C CA . GLN A 1 103 ? -15.268 -14.380 -9.417 1.00 97.38 103 GLN A CA 1
ATOM 805 C C . GLN A 1 103 ? -14.365 -13.774 -8.335 1.00 97.38 103 GLN A C 1
ATOM 807 O O . GLN A 1 103 ? -14.594 -13.995 -7.143 1.00 97.38 103 GLN A O 1
ATOM 812 N N . LEU A 1 104 ? -13.330 -13.029 -8.728 1.00 96.38 104 LEU A N 1
ATOM 813 C CA . LEU A 1 104 ? -12.442 -12.335 -7.797 1.00 96.38 104 LEU A CA 1
ATOM 814 C C . LEU A 1 104 ? -13.191 -11.242 -7.030 1.00 96.38 104 LEU A C 1
ATOM 816 O O . LEU A 1 104 ? -13.039 -11.151 -5.813 1.00 96.38 104 LEU A O 1
ATOM 820 N N . GLU A 1 105 ? -14.043 -10.475 -7.712 1.00 95.75 105 GLU A N 1
ATOM 821 C CA . GLU A 1 105 ? -14.901 -9.456 -7.100 1.00 95.75 105 GLU A CA 1
ATOM 822 C C . GLU A 1 105 ? -15.882 -10.074 -6.097 1.00 95.75 105 GLU A C 1
ATOM 824 O O . GLU A 1 105 ? -15.978 -9.590 -4.968 1.00 95.75 105 GLU A O 1
ATOM 829 N N . GLN A 1 106 ? -16.531 -11.188 -6.445 1.00 97.81 106 GLN A N 1
ATOM 830 C CA . GLN A 1 106 ? -17.430 -11.898 -5.532 1.00 97.81 106 GLN A CA 1
ATOM 831 C C . GLN A 1 106 ? -16.692 -12.411 -4.285 1.00 97.81 106 GLN A C 1
ATOM 833 O O . GLN A 1 106 ? -17.104 -12.141 -3.159 1.00 97.81 106 GLN A O 1
ATOM 838 N N . ARG A 1 107 ? -15.548 -13.086 -4.457 1.00 9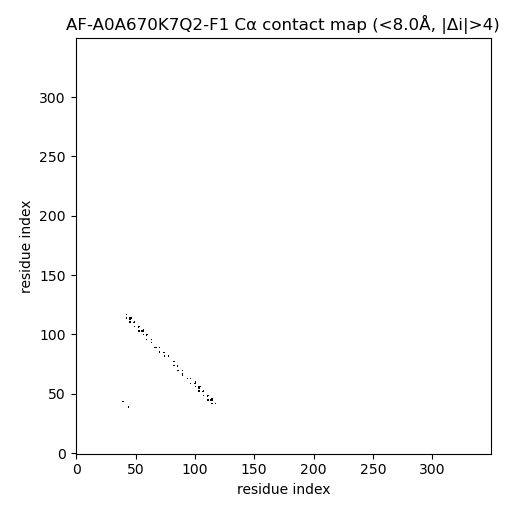6.25 107 ARG A N 1
ATOM 839 C CA . ARG A 1 107 ? -14.746 -13.591 -3.325 1.00 96.25 107 ARG A CA 1
ATOM 840 C C . ARG A 1 107 ? -14.233 -12.470 -2.426 1.00 96.25 107 ARG A C 1
ATOM 842 O O . ARG A 1 107 ? -14.087 -12.661 -1.215 1.00 96.25 107 ARG A O 1
ATOM 849 N N . LEU A 1 108 ? -13.920 -11.317 -3.013 1.00 96.50 108 LEU A N 1
ATOM 850 C CA . LEU A 1 108 ? -13.507 -10.132 -2.277 1.00 96.50 108 LEU A CA 1
ATOM 851 C C . LEU A 1 108 ? -14.671 -9.602 -1.431 1.00 96.50 108 LEU A C 1
ATOM 853 O O . LEU A 1 108 ? -14.488 -9.378 -0.235 1.00 96.50 108 LEU A O 1
ATOM 857 N N . GLN A 1 109 ? -15.868 -9.478 -2.012 1.00 96.25 109 GLN A N 1
ATOM 858 C CA . GLN A 1 109 ? -17.086 -9.082 -1.294 1.00 96.25 109 GLN A CA 1
ATOM 859 C C . GLN A 1 109 ? -17.417 -10.044 -0.147 1.00 96.25 109 GLN A C 1
ATOM 861 O O . GLN A 1 109 ? -17.666 -9.590 0.971 1.00 96.25 109 GLN A O 1
ATOM 866 N N . ASP A 1 110 ? -17.336 -11.355 -0.380 1.00 95.31 110 ASP A N 1
ATOM 867 C CA . ASP A 1 110 ? -17.553 -12.370 0.655 1.00 95.31 110 ASP A CA 1
ATOM 868 C C . ASP A 1 110 ? -16.554 -12.218 1.811 1.00 95.31 110 ASP A C 1
ATOM 870 O O . ASP A 1 110 ? -16.927 -12.288 2.984 1.00 95.31 110 ASP A O 1
ATOM 874 N N . SER A 1 111 ? -15.282 -11.959 1.493 1.00 93.88 111 SER A N 1
ATOM 875 C CA . SER A 1 111 ? -14.225 -11.763 2.495 1.00 93.88 111 SER A CA 1
ATOM 876 C C . SER A 1 111 ? -14.455 -10.489 3.321 1.00 93.88 111 SER A C 1
ATOM 878 O O . SER A 1 111 ? -14.294 -10.510 4.544 1.00 93.88 111 SER A O 1
ATOM 880 N N . TRP A 1 112 ? -14.897 -9.398 2.686 1.00 93.81 112 TRP A N 1
ATOM 881 C CA . TRP A 1 112 ? -15.300 -8.164 3.372 1.00 93.81 112 TRP A CA 1
ATOM 882 C C . TRP A 1 112 ? -16.519 -8.369 4.276 1.00 93.81 112 TRP A C 1
ATOM 884 O O . TRP A 1 112 ? -16.523 -7.913 5.421 1.00 93.81 112 TRP A O 1
ATOM 894 N N . ALA A 1 113 ? -17.540 -9.088 3.801 1.00 94.00 113 ALA A N 1
ATOM 895 C CA . ALA A 1 113 ? -18.733 -9.394 4.585 1.00 94.00 113 ALA A CA 1
ATOM 896 C C . ALA A 1 113 ? -18.396 -10.235 5.828 1.00 94.00 113 ALA A C 1
ATOM 898 O O . ALA A 1 113 ? -18.910 -9.976 6.920 1.00 94.00 113 ALA A O 1
ATOM 899 N N . GLN A 1 114 ? -17.488 -11.206 5.689 1.00 93.31 114 GLN A N 1
ATOM 900 C CA . GLN A 1 114 ? -16.991 -12.007 6.808 1.00 93.31 114 GLN A CA 1
ATOM 901 C C . GLN A 1 114 ? -16.225 -11.161 7.830 1.00 93.31 114 GLN A C 1
ATOM 903 O O . GLN A 1 114 ? -16.460 -11.311 9.032 1.00 93.31 114 GLN A O 1
ATOM 908 N N . LEU A 1 115 ? -15.365 -10.242 7.375 1.00 90.88 115 LEU A N 1
ATOM 909 C CA . LEU A 1 115 ? -14.610 -9.354 8.263 1.00 90.88 115 LEU A CA 1
ATOM 910 C C . LEU A 1 115 ? -15.551 -8.444 9.064 1.00 90.88 115 LEU A C 1
ATOM 912 O O . LEU A 1 115 ? -15.453 -8.392 10.291 1.00 90.88 115 LEU A O 1
ATOM 916 N N . LYS A 1 116 ? -16.540 -7.837 8.397 1.00 90.38 116 LYS A N 1
ATOM 917 C CA . LYS A 1 116 ? -17.560 -6.999 9.043 1.00 90.38 116 LYS A CA 1
ATOM 918 C C . LYS A 1 116 ? -18.390 -7.778 10.068 1.00 90.38 116 LYS A C 1
ATOM 920 O O . LYS A 1 116 ? -18.667 -7.273 11.152 1.00 90.38 116 LYS A O 1
ATOM 925 N N . LYS A 1 117 ? -18.747 -9.035 9.774 1.00 91.31 117 LYS A N 1
ATOM 926 C CA . LYS A 1 117 ? -19.475 -9.905 10.716 1.00 91.31 117 LYS A CA 1
ATOM 927 C C . LYS A 1 117 ? -18.647 -10.228 11.966 1.00 91.31 117 LYS A C 1
ATOM 929 O O . LYS A 1 117 ? -19.214 -10.346 13.050 1.00 91.31 117 LYS A O 1
ATOM 934 N N . LEU A 1 118 ? -17.327 -10.383 11.834 1.00 86.06 118 LEU A N 1
ATOM 935 C CA . LEU A 1 118 ? -16.427 -10.557 12.982 1.00 86.06 118 LEU A CA 1
ATOM 936 C C . LEU A 1 118 ? -16.224 -9.262 13.770 1.00 86.06 118 LEU A C 1
ATOM 938 O O . LEU A 1 118 ? -16.015 -9.317 14.975 1.00 86.06 118 LEU A O 1
ATOM 942 N N . GLU A 1 119 ? -16.278 -8.101 13.122 1.00 83.38 119 GLU A N 1
ATOM 943 C CA . GLU A 1 119 ? -16.256 -6.809 13.814 1.00 83.38 119 GLU A CA 1
ATOM 944 C C . GLU A 1 119 ? -17.537 -6.582 14.618 1.00 83.38 119 GLU A C 1
ATOM 946 O O . GLU A 1 119 ? -17.454 -6.245 15.794 1.00 83.38 119 GLU A O 1
ATOM 951 N N . GLN A 1 120 ? -18.702 -6.881 14.042 1.00 82.19 120 GLN A N 1
ATOM 952 C CA . GLN A 1 120 ? -19.998 -6.727 14.708 1.00 82.19 120 GLN A CA 1
ATOM 953 C C . GLN A 1 120 ? -20.213 -7.700 15.875 1.00 82.19 120 GLN A C 1
ATOM 955 O O . GLN A 1 120 ? -20.793 -7.305 16.881 1.00 82.19 120 GLN A O 1
ATOM 960 N N . ARG A 1 121 ? -19.715 -8.946 15.796 1.00 74.44 121 ARG A N 1
ATOM 961 C CA . ARG A 1 121 ? -19.823 -9.895 16.923 1.00 74.44 121 ARG A CA 1
ATOM 962 C C . ARG A 1 121 ? -19.101 -9.428 18.183 1.00 74.44 121 ARG A C 1
ATOM 964 O O . ARG A 1 121 ? -19.535 -9.771 19.273 1.00 74.44 121 ARG A O 1
ATOM 971 N N . ILE A 1 122 ? -18.024 -8.657 18.040 1.00 60.09 122 ILE A N 1
ATOM 972 C CA . ILE A 1 122 ? -17.306 -8.111 19.197 1.00 60.09 122 ILE A CA 1
ATOM 973 C C . ILE A 1 122 ? -18.155 -7.046 19.902 1.00 60.09 122 ILE A C 1
ATOM 975 O O . ILE A 1 122 ? -18.163 -7.016 21.124 1.00 60.09 122 ILE A O 1
ATOM 979 N N . PHE A 1 123 ? -18.940 -6.260 19.157 1.00 52.09 123 PHE A N 1
ATOM 980 C CA . PHE A 1 123 ? -19.877 -5.287 19.730 1.00 52.09 123 PHE A CA 1
ATOM 981 C C . PHE A 1 123 ? -21.086 -5.943 20.415 1.00 52.09 123 PHE A C 1
ATOM 983 O O . PHE A 1 123 ? -21.545 -5.450 21.434 1.00 52.09 123 PHE A O 1
ATOM 990 N N . THR A 1 124 ? -21.595 -7.070 19.905 1.00 54.88 124 THR A N 1
ATOM 991 C CA . THR A 1 124 ? -22.753 -7.759 20.513 1.00 54.88 124 THR A CA 1
ATOM 992 C C . THR A 1 124 ? -22.394 -8.647 21.706 1.00 54.88 124 THR A C 1
ATOM 994 O O . THR A 1 124 ? -23.279 -9.069 22.438 1.00 54.88 124 THR A O 1
ATOM 997 N N . SER A 1 125 ? -21.114 -8.978 21.902 1.00 46.72 125 SER A N 1
ATOM 998 C CA . SER A 1 125 ? -20.678 -9.846 23.006 1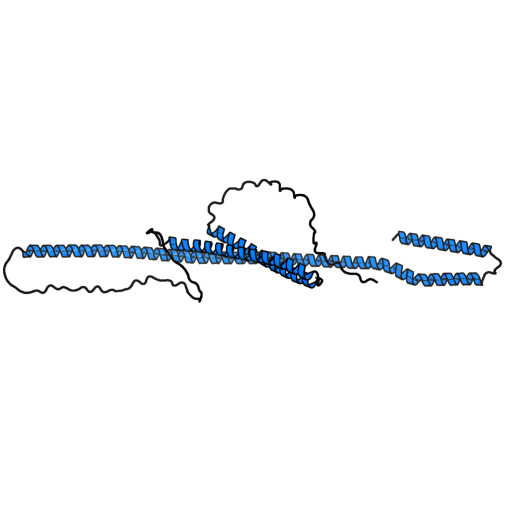.00 46.72 125 SER A CA 1
ATOM 999 C C . SER A 1 125 ? -20.502 -9.126 24.348 1.00 46.72 125 SER A C 1
ATOM 1001 O O . SER A 1 125 ? -20.289 -9.813 25.342 1.00 46.72 125 SER A O 1
ATOM 1003 N N . GLN A 1 126 ? -20.608 -7.793 24.410 1.00 45.53 126 GLN A N 1
ATOM 1004 C CA . GLN A 1 126 ? -20.561 -7.051 25.679 1.00 45.53 126 GLN A CA 1
ATOM 1005 C C . GLN A 1 126 ? -21.933 -6.880 26.362 1.00 45.53 126 GLN A C 1
ATOM 1007 O O . GLN A 1 126 ? -21.957 -6.717 27.574 1.00 45.53 126 GLN A O 1
ATOM 1012 N N . ASP A 1 127 ? -23.053 -7.045 25.644 1.00 38.03 127 ASP A N 1
ATOM 1013 C CA . ASP A 1 127 ? -24.412 -6.772 26.164 1.00 38.03 127 ASP A CA 1
ATOM 1014 C C . ASP A 1 127 ? -25.321 -8.014 26.251 1.00 38.03 127 ASP A C 1
ATOM 1016 O O . ASP A 1 127 ? -26.546 -7.922 26.194 1.00 38.03 127 ASP A O 1
ATOM 1020 N N . SER A 1 128 ? -24.776 -9.231 26.333 1.00 42.09 128 SER A N 1
ATOM 1021 C CA . SER A 1 128 ? -25.619 -10.440 26.253 1.00 42.09 128 SER A CA 1
ATOM 1022 C C . SER A 1 128 ? -25.142 -11.591 27.128 1.00 42.09 128 SER A C 1
ATOM 1024 O O . SER A 1 128 ? -24.829 -12.676 26.639 1.00 42.09 128 SER A O 1
ATOM 1026 N N . SER A 1 129 ? -25.186 -11.380 28.443 1.00 39.50 129 SER A N 1
ATOM 1027 C CA . SER A 1 129 ? -25.366 -12.476 29.402 1.00 39.50 129 SER A CA 1
ATOM 1028 C C . SER A 1 129 ? -26.845 -12.552 29.785 1.00 39.50 129 SER A C 1
ATOM 1030 O O . SER A 1 129 ? -27.239 -12.036 30.823 1.00 39.50 129 SER A O 1
ATOM 1032 N N . SER A 1 130 ? -27.689 -13.136 28.930 1.00 37.50 130 SER A N 1
ATOM 1033 C CA . SER A 1 130 ? -28.844 -13.962 29.333 1.00 37.50 130 SER A CA 1
ATOM 1034 C C . SER A 1 130 ? -29.788 -14.267 28.166 1.00 37.50 130 SER A C 1
ATOM 1036 O O . SER A 1 130 ? -30.141 -13.415 27.358 1.00 37.50 130 SER A O 1
ATOM 1038 N N . SER A 1 131 ? -30.263 -15.511 28.186 1.00 35.09 131 SER A N 1
ATOM 1039 C CA . SER A 1 131 ? -31.409 -16.089 27.476 1.00 35.09 131 SER A CA 1
ATOM 1040 C C . SER A 1 131 ? -31.214 -16.608 26.040 1.00 35.09 131 SER A C 1
ATOM 1042 O O . SER A 1 131 ? -31.034 -15.910 25.048 1.00 35.09 131 SER A O 1
ATOM 1044 N N . SER A 1 132 ? -31.296 -17.933 25.988 1.00 36.97 132 SER A N 1
ATOM 1045 C CA . SER A 1 132 ? -31.517 -18.828 24.861 1.00 36.97 132 SER A CA 1
ATOM 1046 C C . SER A 1 132 ? -32.950 -18.756 24.317 1.00 36.97 132 SER A C 1
ATOM 1048 O O . SER A 1 132 ? -33.878 -18.801 25.121 1.00 36.97 132 SER A O 1
ATOM 1050 N N . ALA A 1 133 ? -33.124 -18.808 22.990 1.00 34.62 133 ALA A N 1
ATOM 1051 C CA . ALA A 1 133 ? -33.993 -19.758 22.263 1.00 34.62 133 ALA A CA 1
ATOM 1052 C C . ALA A 1 133 ? -34.127 -19.385 20.767 1.00 34.62 133 ALA A C 1
ATOM 1054 O O . ALA A 1 133 ? -33.932 -18.247 20.359 1.00 34.62 133 ALA A O 1
ATOM 1055 N N . THR A 1 134 ? -34.409 -20.402 19.958 1.00 39.06 134 THR A N 1
ATOM 1056 C CA . THR A 1 134 ? -34.201 -20.531 18.501 1.00 39.06 134 THR A CA 1
ATOM 1057 C C . THR A 1 134 ? -35.501 -20.258 17.675 1.00 39.06 134 THR A C 1
ATOM 1059 O O . THR A 1 134 ? -36.453 -19.747 18.253 1.00 39.06 134 THR A O 1
ATOM 1062 N N . PRO A 1 135 ? -35.595 -20.498 16.338 1.00 61.72 135 PRO A N 1
ATOM 1063 C CA . PRO A 1 135 ? -35.852 -19.458 15.321 1.00 61.72 135 PRO A CA 1
ATOM 1064 C C . PRO A 1 135 ? -37.158 -19.627 14.493 1.00 61.72 135 PRO A C 1
ATOM 1066 O O . PRO A 1 135 ? -37.706 -20.722 14.448 1.00 61.72 135 PRO A O 1
ATOM 1069 N N . ALA A 1 136 ? -37.582 -18.610 13.713 1.00 30.17 136 ALA A N 1
ATOM 1070 C CA . ALA A 1 136 ? -38.360 -18.789 12.462 1.00 30.17 136 ALA A CA 1
ATOM 1071 C C . ALA A 1 136 ? -38.600 -17.482 11.658 1.00 30.17 136 ALA A C 1
ATOM 1073 O O . ALA A 1 136 ? -39.096 -16.522 12.228 1.00 30.17 136 ALA A O 1
ATOM 1074 N N . GLN A 1 137 ? -38.348 -17.555 10.329 1.00 31.66 137 GLN A N 1
ATOM 1075 C CA . GLN A 1 137 ? -39.071 -16.930 9.180 1.00 31.66 137 GLN A CA 1
ATOM 1076 C C . GLN A 1 137 ? -39.143 -15.374 9.092 1.00 31.66 137 GLN A C 1
ATOM 1078 O O . GLN A 1 137 ? -39.240 -14.707 10.100 1.00 31.66 137 GLN A O 1
ATOM 1083 N N . GLN A 1 138 ? -39.108 -14.653 7.957 1.00 32.41 138 GLN A N 1
ATOM 1084 C CA . GLN A 1 138 ? -39.326 -14.903 6.522 1.00 32.41 138 GLN A CA 1
ATOM 1085 C C . GLN A 1 138 ? -38.829 -13.672 5.695 1.00 32.41 138 GLN A C 1
ATOM 1087 O O . GLN A 1 138 ? -38.880 -12.544 6.164 1.00 32.41 138 GLN A O 1
ATOM 1092 N N . GLN A 1 139 ? -38.356 -13.937 4.470 1.00 31.83 139 GLN A N 1
ATOM 1093 C CA . GLN A 1 139 ? -38.442 -13.185 3.190 1.00 31.83 139 GLN A CA 1
ATOM 1094 C C . GLN A 1 139 ? -38.439 -11.627 3.054 1.00 31.83 139 GLN A C 1
ATOM 1096 O O . GLN A 1 139 ? -39.356 -10.934 3.465 1.00 31.83 139 GLN A O 1
ATOM 1101 N N . LEU A 1 140 ? -37.483 -11.174 2.215 1.00 29.28 140 LEU A N 1
ATOM 1102 C CA . LEU A 1 140 ? -37.585 -10.304 1.012 1.00 29.28 140 LEU A CA 1
ATOM 1103 C C . LEU A 1 140 ? -38.037 -8.820 1.107 1.00 29.28 140 LEU A C 1
ATOM 1105 O O . LEU A 1 140 ? -39.208 -8.530 1.300 1.00 29.28 140 LEU A O 1
ATOM 1109 N N . THR A 1 141 ? -37.125 -7.881 0.787 1.00 28.16 141 THR A N 1
ATOM 1110 C CA . THR A 1 141 ? -37.210 -6.867 -0.309 1.00 28.16 141 THR A CA 1
ATOM 1111 C C . THR A 1 141 ? -36.067 -5.826 -0.239 1.00 28.16 141 THR A C 1
ATOM 1113 O O . THR A 1 141 ? -35.703 -5.324 0.818 1.00 28.16 141 THR A O 1
ATOM 1116 N N . THR A 1 142 ? -35.473 -5.511 -1.394 1.00 34.72 142 THR A N 1
ATOM 1117 C CA . THR A 1 142 ? -34.684 -4.288 -1.709 1.00 34.72 142 THR A CA 1
ATOM 1118 C C . THR A 1 142 ? -35.643 -3.155 -2.155 1.00 34.72 142 THR A C 1
ATOM 1120 O O . THR A 1 142 ? -36.758 -3.532 -2.515 1.00 34.72 142 THR A O 1
ATOM 1123 N N . PRO A 1 143 ? -35.291 -1.839 -2.287 1.00 43.09 143 PRO A N 1
ATOM 1124 C CA . PRO A 1 143 ? -33.952 -1.220 -2.403 1.00 43.09 143 PRO A CA 1
ATOM 1125 C C . PRO A 1 143 ? -33.719 0.160 -1.690 1.00 43.09 143 PRO A C 1
ATOM 1127 O O . PRO A 1 143 ? -34.640 0.851 -1.284 1.00 43.09 143 PRO A O 1
ATOM 1130 N N . ARG A 1 144 ? -32.435 0.570 -1.621 1.00 28.66 144 ARG A N 1
ATOM 1131 C CA . ARG A 1 144 ? -31.842 1.915 -1.893 1.00 28.66 144 ARG A CA 1
ATOM 1132 C C . ARG A 1 144 ? -32.600 3.198 -1.461 1.00 28.66 144 ARG A C 1
ATOM 1134 O O . ARG A 1 144 ? -33.554 3.562 -2.130 1.00 28.66 144 ARG A O 1
ATOM 1141 N N . ASN A 1 145 ? -32.037 4.003 -0.540 1.00 28.67 145 ASN A N 1
ATOM 1142 C CA . ASN A 1 145 ? -31.304 5.270 -0.809 1.00 28.67 145 ASN A CA 1
ATOM 1143 C C . ASN A 1 145 ? -30.989 6.081 0.478 1.00 28.67 145 ASN A C 1
ATOM 1145 O O . ASN A 1 145 ? -31.714 6.014 1.462 1.00 28.67 145 ASN A O 1
ATOM 1149 N N . SER A 1 146 ? -29.970 6.947 0.358 1.00 29.05 146 SER A N 1
ATOM 1150 C CA . SER A 1 146 ? -29.689 8.181 1.133 1.00 29.05 146 SER A CA 1
ATOM 1151 C C . SER A 1 146 ? -29.153 8.093 2.574 1.00 29.05 146 SER A C 1
ATOM 1153 O O . SER A 1 146 ? -29.887 7.987 3.543 1.00 29.05 146 SER A O 1
ATOM 1155 N N . MET A 1 147 ? -27.822 8.215 2.650 1.00 37.84 147 MET A N 1
ATOM 1156 C CA . MET A 1 147 ? -27.042 9.246 3.359 1.00 37.84 147 MET A CA 1
ATOM 1157 C C . MET A 1 147 ? -27.536 9.841 4.687 1.00 37.84 147 MET A C 1
ATOM 1159 O O . MET A 1 147 ? -28.621 10.398 4.784 1.00 37.84 147 MET A O 1
ATOM 1163 N N . SER A 1 148 ? -26.546 9.938 5.585 1.00 39.81 148 SER A N 1
ATOM 1164 C CA . SER A 1 148 ? -26.479 10.703 6.834 1.00 39.81 148 SER A CA 1
ATOM 1165 C C . SER A 1 148 ? -27.027 9.998 8.066 1.00 39.81 148 SER A C 1
ATOM 1167 O O . SER A 1 148 ? -28.194 10.149 8.385 1.00 39.81 148 SER A O 1
ATOM 1169 N N . HIS A 1 149 ? -26.145 9.338 8.822 1.00 32.00 149 HIS A N 1
ATOM 1170 C CA . HIS A 1 149 ? -26.260 9.325 10.279 1.00 32.00 149 HIS A CA 1
ATOM 1171 C C . HIS A 1 149 ? -24.871 9.393 10.919 1.00 32.00 149 HIS A C 1
ATOM 1173 O O . HIS A 1 149 ? -24.036 8.502 10.771 1.00 32.00 149 HIS A O 1
ATOM 1179 N N . GLN A 1 150 ? -24.652 10.512 11.606 1.00 37.97 150 GLN A N 1
ATOM 1180 C CA . GLN A 1 150 ? -23.689 10.667 12.687 1.00 37.97 150 GLN A CA 1
ATOM 1181 C C . GLN A 1 150 ? -23.846 9.562 13.747 1.00 37.97 150 GLN A C 1
ATOM 1183 O O . GLN A 1 150 ? -24.951 9.037 13.905 1.00 37.97 150 GLN A O 1
ATOM 1188 N N . PRO A 1 151 ? -22.806 9.265 14.549 1.00 33.41 151 PRO A N 1
ATOM 1189 C CA . PRO A 1 151 ? -22.980 8.482 15.760 1.00 33.41 151 PRO A CA 1
ATOM 1190 C C . PRO A 1 151 ? -23.741 9.332 16.784 1.00 33.41 151 PRO A C 1
ATOM 1192 O O . PRO A 1 151 ? -23.195 10.232 17.420 1.00 33.41 151 PRO A O 1
ATOM 1195 N N . SER A 1 152 ? -25.032 9.052 16.912 1.00 30.31 152 SER A N 1
ATOM 1196 C CA . SER A 1 152 ? -25.864 9.473 18.030 1.00 30.31 152 SER A CA 1
ATOM 1197 C C . SER A 1 152 ? -25.350 8.804 19.304 1.00 30.31 152 SER A C 1
ATOM 1199 O O . SER A 1 152 ? -25.623 7.632 19.549 1.00 30.31 152 SER A O 1
ATOM 1201 N N . PHE A 1 153 ? -24.602 9.553 20.113 1.00 35.22 153 PHE A N 1
ATOM 1202 C CA . PHE A 1 153 ? -24.382 9.217 21.515 1.00 35.22 153 PHE A CA 1
ATOM 1203 C C . PHE A 1 153 ? -25.719 9.360 22.247 1.00 35.22 153 PHE A C 1
ATOM 1205 O O . PHE A 1 153 ? -26.136 10.460 22.611 1.00 35.22 153 PHE A O 1
ATOM 1212 N N . SER A 1 154 ? -26.433 8.252 22.420 1.00 33.31 154 SER A N 1
ATOM 1213 C CA . SER A 1 154 ? -27.577 8.193 23.321 1.00 33.31 154 SER A CA 1
ATOM 1214 C C . SER A 1 154 ? -27.066 8.115 24.757 1.00 33.31 154 SER A C 1
ATOM 1216 O O . SER A 1 154 ? -26.718 7.046 25.249 1.00 33.31 154 SER A O 1
ATOM 1218 N N . ILE A 1 155 ? -27.023 9.270 25.417 1.00 42.16 155 ILE A N 1
ATOM 1219 C CA . ILE A 1 155 ? -26.988 9.376 26.878 1.00 42.16 155 ILE A CA 1
ATOM 1220 C C . ILE A 1 155 ? -28.317 8.806 27.408 1.00 42.16 155 ILE A C 1
ATOM 1222 O O . ILE A 1 155 ? -29.373 9.237 26.925 1.00 42.16 155 ILE A O 1
ATOM 1226 N N . PRO A 1 156 ? -28.327 7.892 28.396 1.00 30.28 156 PRO A N 1
ATOM 1227 C 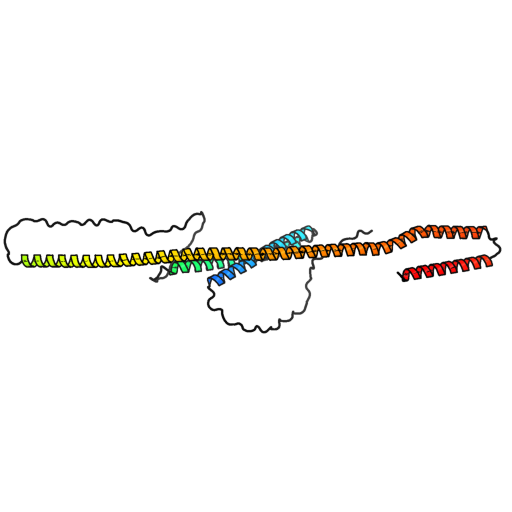CA . PRO A 1 156 ? -29.549 7.543 29.104 1.00 30.28 156 PRO A CA 1
ATOM 1228 C C . PRO A 1 156 ? -30.054 8.780 29.850 1.00 30.28 156 PRO A C 1
ATOM 1230 O O . PRO A 1 156 ? -29.478 9.239 30.835 1.00 30.28 156 PRO A O 1
ATOM 1233 N N . ARG A 1 157 ? -31.131 9.372 29.334 1.00 30.81 157 ARG A N 1
ATOM 1234 C CA . ARG A 1 157 ? -31.850 10.467 29.979 1.00 30.81 157 ARG A CA 1
ATOM 1235 C C . ARG A 1 157 ? -32.673 9.876 31.121 1.00 30.81 157 ARG A C 1
ATOM 1237 O O . ARG A 1 157 ? -33.816 9.484 30.900 1.00 30.81 157 ARG A O 1
ATOM 1244 N N . ASN A 1 158 ? -32.110 9.832 32.328 1.00 30.34 158 ASN A N 1
ATOM 1245 C CA . ASN A 1 158 ? -32.909 9.608 33.531 1.00 30.34 158 ASN A CA 1
ATOM 1246 C C . ASN A 1 158 ? -33.904 10.764 33.661 1.00 30.34 158 ASN A C 1
ATOM 1248 O O . ASN A 1 158 ? -33.531 11.926 33.843 1.00 30.34 158 ASN A O 1
ATOM 1252 N N . ARG A 1 159 ? -35.187 10.440 33.470 1.00 31.20 159 ARG A N 1
ATOM 1253 C CA . ARG A 1 159 ? -36.297 11.354 33.712 1.00 31.20 159 ARG A CA 1
ATOM 1254 C C . ARG A 1 159 ? -36.321 11.693 35.193 1.00 31.20 159 ARG A C 1
ATOM 1256 O O . ARG A 1 159 ? -36.481 10.833 36.049 1.00 31.20 159 ARG A O 1
ATOM 1263 N N . THR A 1 160 ? -36.171 12.980 35.445 1.00 30.36 160 THR A N 1
ATOM 1264 C CA . THR A 1 160 ? -36.575 13.653 36.665 1.00 30.36 160 THR A CA 1
ATOM 1265 C C . THR A 1 160 ? -38.087 13.493 36.843 1.00 30.36 160 THR A C 1
ATOM 1267 O O . THR A 1 160 ? -38.843 13.658 35.885 1.00 30.36 160 THR A O 1
ATOM 1270 N N . THR A 1 161 ? -38.484 13.238 38.088 1.00 37.41 161 THR A N 1
ATOM 1271 C CA . THR A 1 161 ? -39.783 13.608 38.663 1.00 37.41 161 THR A CA 1
ATOM 1272 C C . THR A 1 161 ? -41.021 12.943 38.052 1.00 37.41 161 THR A C 1
ATOM 1274 O O . THR A 1 161 ? -41.718 13.522 37.224 1.00 37.41 161 THR A O 1
ATOM 1277 N N . GLU A 1 162 ? -41.387 11.778 38.587 1.00 28.02 162 GLU A N 1
ATOM 1278 C CA . GLU A 1 162 ? -42.802 11.479 38.815 1.00 28.02 162 GLU A CA 1
ATOM 1279 C C . GLU A 1 162 ? -43.067 11.627 40.314 1.00 28.02 162 GLU A C 1
ATOM 1281 O O . GLU A 1 162 ? -42.644 10.838 41.156 1.00 28.02 162 GLU A O 1
ATOM 1286 N N . THR A 1 163 ? -43.702 12.749 40.630 1.00 28.80 163 THR A N 1
ATOM 1287 C CA . THR A 1 163 ? -44.435 13.025 41.857 1.00 28.80 163 THR A CA 1
ATOM 1288 C C . THR A 1 163 ? -45.385 11.861 42.139 1.00 28.80 163 THR A C 1
ATOM 1290 O O . THR A 1 163 ? -46.470 11.785 41.567 1.00 28.80 163 THR A O 1
ATOM 1293 N N . CYS A 1 164 ? -44.996 10.963 43.046 1.00 26.52 164 CYS A N 1
ATOM 1294 C CA . CYS A 1 164 ? -45.962 10.122 43.738 1.00 26.52 164 CYS A CA 1
ATOM 1295 C C . CYS A 1 164 ? -46.805 11.048 44.611 1.00 26.52 164 CYS A C 1
ATOM 1297 O O . CYS A 1 164 ? -46.338 11.579 45.619 1.00 26.52 164 CYS A O 1
ATOM 1299 N N . ILE A 1 165 ? -48.037 11.274 44.163 1.00 32.69 165 ILE A N 1
ATOM 1300 C CA . ILE A 1 165 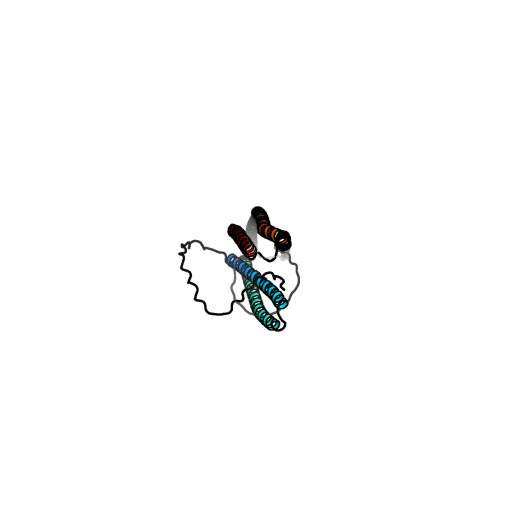? -49.124 11.808 44.970 1.00 32.69 165 ILE A CA 1
ATOM 1301 C C . ILE A 1 165 ? -49.195 10.920 46.212 1.00 32.69 165 ILE A C 1
ATOM 1303 O O . ILE A 1 165 ? -49.573 9.753 46.138 1.00 32.69 165 ILE A O 1
ATOM 1307 N N . VAL A 1 166 ? -48.760 11.459 47.348 1.00 32.66 166 VAL A N 1
ATOM 1308 C CA . VAL A 1 166 ? -49.097 10.895 48.648 1.00 32.66 166 VAL A CA 1
ATOM 1309 C C . VAL A 1 166 ? -50.575 11.208 48.820 1.00 32.66 166 VAL A C 1
ATOM 1311 O O . VAL A 1 166 ? -50.944 12.335 49.139 1.00 32.66 166 VAL A O 1
ATOM 1314 N N . GLU A 1 167 ? -51.424 10.238 48.490 1.00 31.62 167 GLU A N 1
ATOM 1315 C CA . GLU A 1 167 ? -52.847 10.300 48.790 1.00 31.62 167 GLU A CA 1
ATOM 1316 C C . GLU A 1 167 ? -52.995 10.243 50.314 1.00 31.62 167 GLU A C 1
ATOM 1318 O O . GLU A 1 167 ? -52.894 9.202 50.962 1.00 31.62 167 GLU A O 1
ATOM 1323 N N . GLU A 1 168 ? -53.115 11.441 50.876 1.00 39.31 168 GLU A N 1
ATOM 1324 C CA . GLU A 1 168 ? -53.396 11.764 52.264 1.00 39.31 168 GLU A CA 1
ATOM 1325 C C . GLU A 1 168 ? -54.785 11.229 52.641 1.00 39.31 168 GLU A C 1
ATOM 1327 O O . GLU A 1 168 ? -55.788 11.937 52.621 1.00 39.31 168 GLU A O 1
ATOM 1332 N N . LEU A 1 169 ? -54.862 9.944 52.986 1.00 41.09 169 LEU A N 1
ATOM 1333 C CA . LEU A 1 169 ? -56.014 9.376 53.684 1.00 41.09 169 LEU A CA 1
ATOM 1334 C C . LEU A 1 169 ? -55.917 9.745 55.167 1.00 41.09 169 LEU A C 1
ATOM 1336 O O . LEU A 1 169 ? -55.472 8.967 56.009 1.00 41.09 169 LEU A O 1
ATOM 1340 N N . LEU A 1 170 ? -56.330 10.976 55.466 1.00 40.44 170 LEU A N 1
ATOM 1341 C CA . LEU A 1 170 ? -56.618 11.449 56.814 1.00 40.44 170 LEU A CA 1
ATOM 1342 C C . LEU A 1 170 ? -57.828 10.663 57.367 1.00 40.44 170 LEU A C 1
ATOM 1344 O O . LEU A 1 170 ? -58.912 10.733 56.777 1.00 40.44 170 LEU A O 1
ATOM 1348 N N . PRO A 1 171 ? -57.725 9.938 58.496 1.00 37.47 171 PRO A N 1
ATOM 1349 C CA . PRO A 1 171 ? -58.904 9.362 59.124 1.00 37.47 171 PRO A CA 1
ATOM 1350 C C . PRO A 1 171 ? -59.745 10.485 59.731 1.00 37.47 171 PRO A C 1
ATOM 1352 O O . PRO A 1 171 ? -59.319 11.184 60.652 1.00 37.47 171 PRO A O 1
ATOM 1355 N N . SER A 1 172 ? -60.953 10.658 59.196 1.00 32.66 172 SER A N 1
ATOM 1356 C CA . SER A 1 172 ? -61.972 11.543 59.753 1.00 32.66 172 SER A CA 1
ATOM 1357 C C . SER A 1 172 ? -62.297 11.119 61.186 1.00 32.66 172 SER A C 1
ATOM 1359 O O . SER A 1 172 ? -62.796 10.020 61.426 1.00 32.66 172 SER A O 1
ATOM 1361 N N . ILE A 1 173 ? -62.017 12.007 62.138 1.00 35.00 173 ILE A N 1
ATOM 1362 C CA . ILE A 1 173 ? -62.464 11.892 63.524 1.00 35.00 173 ILE A CA 1
ATOM 1363 C C . ILE A 1 173 ? -63.978 12.119 63.516 1.00 35.00 173 ILE A C 1
ATOM 1365 O O . ILE A 1 173 ? -64.443 13.246 63.369 1.00 35.00 173 ILE A O 1
ATOM 1369 N N . SER A 1 174 ? -64.749 11.039 63.635 1.00 35.12 174 SER A N 1
ATOM 1370 C CA . SER A 1 174 ? -66.169 11.113 63.961 1.00 35.12 174 SER A CA 1
ATOM 1371 C C . SER A 1 174 ? -66.315 10.867 65.457 1.00 35.12 174 SER A C 1
ATOM 1373 O O . SER A 1 174 ? -66.025 9.781 65.960 1.00 35.12 174 SER A O 1
ATOM 1375 N N . GLU A 1 175 ? -66.710 11.915 66.174 1.00 38.12 175 GLU A N 1
ATOM 1376 C CA . GLU A 1 175 ? -67.118 11.837 67.568 1.00 38.12 175 GLU A CA 1
ATOM 1377 C C . GLU A 1 175 ? -68.296 10.867 67.704 1.00 38.12 175 GLU A C 1
ATOM 1379 O O . GLU A 1 175 ? -69.392 11.112 67.205 1.00 38.12 175 GLU A O 1
ATOM 1384 N N . SER A 1 176 ? -68.103 9.775 68.436 1.00 35.09 176 SER A N 1
ATOM 1385 C CA . SER A 1 176 ? -69.207 9.135 69.146 1.00 35.09 176 SER A CA 1
ATOM 1386 C C . SER A 1 176 ? -68.685 8.496 70.424 1.00 35.09 176 SER A C 1
ATOM 1388 O O . SER A 1 176 ? -67.695 7.769 70.461 1.00 35.09 176 SER A O 1
ATOM 1390 N N . LYS A 1 177 ? -69.327 8.914 71.507 1.00 44.62 177 LYS A N 1
ATOM 1391 C CA . LYS A 1 177 ? -68.993 8.635 72.892 1.00 44.62 177 LYS A CA 1
ATOM 1392 C C . LYS A 1 177 ? -69.372 7.195 73.249 1.00 44.62 177 LYS A C 1
ATOM 1394 O O . LYS A 1 177 ? -70.443 6.730 72.876 1.00 44.62 177 LYS A O 1
ATOM 1399 N N . GLU A 1 178 ? -68.547 6.636 74.132 1.00 43.75 178 GLU A N 1
ATOM 1400 C CA . GLU A 1 178 ? -68.921 5.764 75.256 1.00 43.75 178 GLU A CA 1
ATOM 1401 C C . GLU A 1 178 ? -68.715 4.237 75.097 1.00 43.75 178 GLU A C 1
ATOM 1403 O O . GLU A 1 178 ? -69.285 3.574 74.237 1.00 43.75 178 GLU A O 1
ATOM 1408 N N . ASN A 1 179 ? -67.923 3.702 76.046 1.00 41.66 179 ASN A N 1
ATOM 1409 C CA . ASN A 1 179 ? -67.621 2.301 76.399 1.00 41.66 179 ASN A CA 1
ATOM 1410 C C . ASN A 1 179 ? -66.548 1.499 75.622 1.00 41.66 179 ASN A C 1
ATOM 1412 O O . ASN A 1 179 ? -66.872 0.728 74.723 1.00 41.66 179 ASN A O 1
ATOM 1416 N N . ARG A 1 180 ? -65.299 1.500 76.138 1.00 38.81 180 ARG A N 1
ATOM 1417 C CA . ARG A 1 180 ? -64.579 0.307 76.676 1.00 38.81 180 ARG A CA 1
ATOM 1418 C C . ARG A 1 180 ? -63.114 0.621 77.037 1.00 38.81 180 ARG A C 1
ATOM 1420 O O . ARG A 1 180 ? -62.204 0.511 76.220 1.00 38.81 180 ARG A O 1
ATOM 1427 N N . SER A 1 181 ? -62.858 0.904 78.310 1.00 49.25 181 SER A N 1
ATOM 1428 C CA . SER A 1 181 ? -61.510 1.019 78.876 1.00 49.25 181 SER A CA 1
ATOM 1429 C C . SER A 1 181 ? -60.853 -0.366 79.035 1.00 49.25 181 SER A C 1
ATOM 1431 O O . SER A 1 181 ? -61.009 -0.994 80.078 1.00 49.25 181 SER A O 1
ATOM 1433 N N . ALA A 1 182 ? -60.188 -0.864 77.983 1.00 49.94 182 ALA A N 1
ATOM 1434 C CA . ALA A 1 182 ? -59.111 -1.881 78.019 1.00 49.94 182 ALA A CA 1
ATOM 1435 C C . ALA A 1 182 ? -58.619 -2.273 76.606 1.00 49.94 182 ALA A C 1
ATOM 1437 O O . ALA A 1 182 ? -57.460 -2.640 76.445 1.00 49.94 182 ALA A O 1
ATOM 1438 N N . GLN A 1 183 ? -59.467 -2.171 75.573 1.00 47.44 183 GLN A N 1
ATOM 1439 C CA . GLN A 1 183 ? -59.150 -2.615 74.202 1.00 47.44 183 GLN A CA 1
ATOM 1440 C C . GLN A 1 183 ? -58.339 -1.569 73.396 1.00 47.44 183 GLN A C 1
ATOM 1442 O O . GLN A 1 183 ? -57.535 -1.928 72.541 1.00 47.44 183 GLN A O 1
ATOM 1447 N N . GLU A 1 184 ? -58.497 -0.272 73.689 1.00 47.09 184 GLU A N 1
ATOM 1448 C CA . GLU A 1 184 ? -57.846 0.831 72.951 1.00 47.09 184 GLU A CA 1
ATOM 1449 C C . GLU A 1 184 ? -56.333 0.952 73.185 1.00 47.09 184 GLU A C 1
ATOM 1451 O O . GLU A 1 184 ? -55.612 1.420 72.303 1.00 47.09 184 GLU A O 1
ATOM 1456 N N . ALA A 1 185 ? -55.831 0.519 74.346 1.00 51.34 185 ALA A N 1
ATOM 1457 C CA . ALA A 1 185 ? -54.396 0.536 74.632 1.00 51.34 185 ALA A CA 1
ATOM 1458 C C . ALA A 1 185 ? -53.633 -0.479 73.762 1.00 51.34 185 ALA A C 1
ATOM 1460 O O . ALA A 1 185 ? -52.529 -0.190 73.313 1.00 51.34 185 ALA A O 1
ATOM 1461 N N . SER A 1 186 ? -54.251 -1.628 73.461 1.00 53.56 186 SER A N 1
ATOM 1462 C CA . SER A 1 186 ? -53.663 -2.671 72.613 1.00 53.56 186 SER A CA 1
ATOM 1463 C C . SER A 1 186 ? -53.661 -2.281 71.130 1.00 53.56 186 SER A C 1
ATOM 1465 O O . SER A 1 186 ? -52.642 -2.451 70.466 1.00 53.56 186 SER A O 1
ATOM 1467 N N . SER A 1 187 ? -54.739 -1.673 70.616 1.00 59.97 187 SER A N 1
ATOM 1468 C CA . SER A 1 187 ? -54.798 -1.216 69.216 1.00 59.97 187 SER A CA 1
ATOM 1469 C C . SER A 1 187 ? -53.845 -0.055 68.914 1.00 59.97 187 SER A C 1
ATOM 1471 O O . SER A 1 187 ? -53.259 -0.016 67.835 1.00 59.97 187 SER A O 1
ATOM 1473 N N . LYS A 1 188 ? -53.640 0.877 69.860 1.00 69.00 188 LYS A N 1
ATOM 1474 C CA . LYS A 1 188 ? -52.635 1.946 69.700 1.00 69.00 188 LYS A CA 1
ATOM 1475 C C . LYS A 1 188 ? -51.212 1.394 69.644 1.00 69.00 188 LYS A C 1
ATOM 1477 O O . LYS A 1 188 ? -50.412 1.878 68.855 1.00 69.00 188 LYS A O 1
ATOM 1482 N N . GLN A 1 189 ? -50.921 0.373 70.444 1.00 70.75 189 GLN A N 1
ATOM 1483 C CA . GLN A 1 189 ? -49.602 -0.250 70.495 1.00 70.75 189 GLN A CA 1
ATOM 1484 C C . GLN A 1 189 ? -49.274 -1.014 69.201 1.00 70.75 189 GLN A C 1
ATOM 1486 O O . GLN A 1 189 ? -48.150 -0.944 68.722 1.00 70.75 189 GLN A O 1
ATOM 1491 N N . ILE A 1 190 ? -50.264 -1.680 68.592 1.00 78.69 190 ILE A N 1
ATOM 1492 C CA . ILE A 1 190 ? -50.110 -2.370 67.298 1.00 78.69 190 ILE A CA 1
ATOM 1493 C C . ILE A 1 190 ? -49.833 -1.369 66.169 1.00 78.69 190 ILE A C 1
ATOM 1495 O O . ILE A 1 190 ? -48.893 -1.560 65.405 1.00 78.69 190 ILE A O 1
ATOM 1499 N N . LEU A 1 191 ? -50.595 -0.272 66.105 1.00 81.81 191 LEU A N 1
ATOM 1500 C CA . LEU A 1 191 ? -50.393 0.773 65.097 1.00 81.81 191 LEU A CA 1
ATOM 1501 C C . LEU A 1 191 ? -49.013 1.443 65.240 1.00 81.81 191 LEU A C 1
ATOM 1503 O O . LEU A 1 191 ? -48.362 1.768 64.251 1.00 81.81 191 LEU A O 1
ATOM 1507 N N . GLU A 1 192 ? -48.548 1.644 66.476 1.00 81.50 192 GLU A N 1
ATOM 1508 C CA . GLU A 1 192 ? -47.226 2.210 66.748 1.00 81.50 192 GLU A CA 1
ATOM 1509 C C . GLU A 1 192 ? -46.094 1.282 66.278 1.00 81.50 192 GLU A C 1
ATOM 1511 O O . GLU A 1 192 ? -45.106 1.753 65.710 1.00 81.50 192 GLU A O 1
ATOM 1516 N N . GLU A 1 193 ? -46.246 -0.032 66.456 1.00 86.12 193 GLU A N 1
ATOM 1517 C CA . GLU A 1 193 ? -45.292 -1.020 65.943 1.00 86.12 193 GLU A CA 1
ATOM 1518 C C . GLU A 1 193 ? -45.335 -1.148 64.412 1.00 86.12 193 GLU A C 1
ATOM 1520 O O . GLU A 1 193 ? -44.280 -1.234 63.783 1.00 86.12 193 GLU A O 1
ATOM 1525 N N . GLU A 1 194 ? -46.507 -1.049 63.778 1.00 88.00 194 GLU A N 1
ATOM 1526 C CA . GLU A 1 194 ? -46.622 -0.991 62.311 1.00 88.00 194 GLU A CA 1
ATOM 1527 C C . GLU A 1 194 ? -45.934 0.254 61.729 1.00 88.00 194 GLU A C 1
ATOM 1529 O O . GLU A 1 194 ? -45.214 0.171 60.730 1.00 88.00 194 GLU A O 1
ATOM 1534 N N . ILE A 1 195 ? -46.086 1.412 62.381 1.00 90.19 195 ILE A N 1
ATOM 1535 C CA . ILE A 1 195 ? -45.387 2.645 61.995 1.00 90.19 195 ILE A CA 1
ATOM 1536 C C . ILE A 1 195 ? -43.872 2.473 62.164 1.00 90.19 195 ILE A C 1
ATOM 1538 O O . ILE A 1 195 ? -43.115 2.842 61.263 1.00 90.19 195 ILE A O 1
ATOM 1542 N N . LYS A 1 196 ? -43.405 1.881 63.272 1.00 92.31 196 LYS A N 1
ATOM 1543 C CA . LYS A 1 196 ? -41.974 1.590 63.485 1.00 92.31 196 LYS A CA 1
ATOM 1544 C C . LYS A 1 196 ? -41.425 0.658 62.411 1.00 92.31 196 LYS A C 1
ATOM 1546 O O . LYS A 1 196 ? -40.367 0.949 61.852 1.00 92.31 196 LYS A O 1
ATOM 1551 N N . GLN A 1 197 ? -42.156 -0.402 62.075 1.00 94.25 197 GLN A N 1
ATOM 1552 C CA . GLN A 1 197 ? -41.777 -1.338 61.023 1.00 94.25 197 GLN A CA 1
ATOM 1553 C C . GLN A 1 197 ? -41.709 -0.641 59.661 1.00 94.25 197 GLN A C 1
ATOM 1555 O O . GLN A 1 197 ? -40.725 -0.799 58.939 1.00 94.25 197 GLN A O 1
ATOM 1560 N N . ARG A 1 198 ? -42.698 0.195 59.320 1.00 93.75 198 ARG A N 1
ATOM 1561 C CA . ARG A 1 198 ? -42.699 0.930 58.049 1.00 93.75 198 ARG A CA 1
ATOM 1562 C C . ARG A 1 198 ? -41.565 1.948 57.964 1.00 93.75 198 ARG A C 1
ATOM 1564 O O . ARG A 1 198 ? -40.950 2.093 56.911 1.00 93.75 198 ARG A O 1
ATOM 1571 N N . VAL A 1 199 ? -41.254 2.624 59.066 1.00 95.19 199 VAL A N 1
ATOM 1572 C CA . VAL A 1 199 ? -40.098 3.525 59.162 1.00 95.19 199 VAL A CA 1
ATOM 1573 C C . VAL A 1 199 ? -38.788 2.751 59.018 1.00 95.19 199 VAL A C 1
ATOM 1575 O O . VAL A 1 199 ? -37.862 3.242 58.377 1.00 95.19 199 VAL A O 1
ATOM 1578 N N . GLN A 1 200 ? -38.687 1.554 59.593 1.00 94.50 200 GLN A N 1
ATOM 1579 C CA . GLN A 1 200 ? -37.499 0.711 59.472 1.00 94.50 200 GLN A CA 1
ATOM 1580 C C . GLN A 1 200 ? -37.303 0.194 58.041 1.00 94.50 200 GLN A C 1
ATOM 1582 O O . GLN A 1 200 ? -36.184 0.233 57.538 1.00 94.50 200 GLN A O 1
ATOM 1587 N N . GLU A 1 201 ? -38.386 -0.181 57.365 1.00 94.81 201 GLU A N 1
ATOM 1588 C CA . GLU A 1 201 ? -38.386 -0.549 55.947 1.00 94.81 201 GLU A CA 1
ATOM 1589 C C . GLU A 1 201 ? -37.931 0.620 55.060 1.00 94.81 201 GLU A C 1
ATOM 1591 O O . GLU A 1 201 ? -37.021 0.477 54.250 1.00 94.81 201 GLU A O 1
ATOM 1596 N N . LEU A 1 202 ? -38.486 1.821 55.262 1.00 96.19 202 LEU A N 1
ATOM 1597 C CA . LEU A 1 202 ? -38.057 3.014 54.521 1.00 96.19 202 LEU A CA 1
ATOM 1598 C C . LEU A 1 202 ? -36.588 3.371 54.790 1.00 96.19 202 LEU A C 1
ATOM 1600 O O . LEU A 1 202 ? -35.888 3.823 53.888 1.00 96.19 202 LEU A O 1
ATOM 1604 N N . LYS A 1 203 ? -36.096 3.154 56.016 1.00 95.56 203 LYS A N 1
ATOM 1605 C CA . LYS A 1 203 ? -34.673 3.327 56.341 1.00 95.56 203 LYS A CA 1
ATOM 1606 C C . LYS A 1 203 ? -33.791 2.332 55.591 1.00 95.56 203 LYS A C 1
ATOM 1608 O O . LYS A 1 203 ? -32.731 2.741 55.131 1.00 95.56 203 LYS A O 1
ATOM 1613 N N . ALA A 1 204 ? -34.212 1.073 55.463 1.00 95.69 204 ALA A N 1
ATOM 1614 C CA . ALA A 1 204 ? -33.486 0.071 54.685 1.00 95.69 204 ALA A CA 1
ATOM 1615 C C . ALA A 1 204 ? -33.429 0.466 53.201 1.00 95.69 204 ALA A C 1
ATOM 1617 O O . ALA A 1 204 ? -32.343 0.571 52.645 1.00 95.69 204 ALA A O 1
ATOM 1618 N N . GLN A 1 205 ? -34.562 0.849 52.610 1.00 96.19 205 GLN A N 1
ATOM 1619 C CA . GLN A 1 205 ? -34.617 1.301 51.213 1.00 96.19 205 GLN A CA 1
ATOM 1620 C C . GLN A 1 205 ? -33.749 2.544 50.950 1.00 96.19 205 GLN A C 1
ATOM 1622 O O . GLN A 1 205 ? -33.109 2.649 49.909 1.00 96.19 205 GLN A O 1
ATOM 1627 N N . LEU A 1 206 ? -33.686 3.490 51.896 1.00 96.00 206 LEU A N 1
ATOM 1628 C CA . LEU A 1 206 ? -32.788 4.649 51.797 1.00 96.00 206 LEU A CA 1
ATOM 1629 C C . LEU A 1 206 ? -31.303 4.271 51.891 1.00 96.00 206 LEU A C 1
ATOM 1631 O O . LEU A 1 206 ? -30.466 4.992 51.345 1.00 96.00 206 LEU A O 1
ATOM 1635 N N . LEU A 1 207 ? -30.966 3.197 52.610 1.00 96.94 207 LEU A N 1
ATOM 1636 C CA . LEU A 1 207 ? -29.603 2.668 52.654 1.00 96.94 207 LEU A CA 1
ATOM 1637 C C . LEU A 1 207 ? -29.251 1.954 51.348 1.00 96.94 207 LEU A C 1
ATOM 1639 O O . LEU A 1 207 ? -28.177 2.218 50.815 1.00 96.94 207 LEU A O 1
ATOM 1643 N N . ASP A 1 208 ? -30.161 1.152 50.800 1.00 96.31 208 ASP A N 1
ATOM 1644 C CA . ASP A 1 208 ? -29.960 0.464 49.520 1.00 96.31 208 ASP A CA 1
ATOM 1645 C C . ASP A 1 208 ? -29.783 1.475 48.377 1.00 96.31 208 ASP A C 1
ATOM 1647 O O . ASP A 1 208 ? -28.779 1.441 47.674 1.00 96.31 208 ASP A O 1
ATOM 1651 N N . LEU A 1 209 ? -30.665 2.481 48.280 1.00 96.94 209 LEU A N 1
ATOM 1652 C CA . LEU A 1 209 ? -30.535 3.564 47.292 1.00 96.94 209 LEU A CA 1
ATOM 1653 C C . LEU A 1 209 ? -29.238 4.369 47.450 1.00 96.94 209 LEU A C 1
ATOM 1655 O O . LEU A 1 209 ? -28.705 4.896 46.473 1.00 96.94 209 LEU A O 1
ATOM 1659 N N . ARG A 1 210 ? -28.732 4.504 48.681 1.00 97.50 210 ARG A N 1
ATOM 1660 C CA . ARG A 1 210 ? -27.450 5.168 48.941 1.00 97.50 210 ARG A CA 1
ATOM 1661 C C . ARG A 1 210 ? -26.278 4.327 48.443 1.00 97.50 210 ARG A C 1
ATOM 1663 O O . ARG A 1 210 ? -25.335 4.903 47.905 1.00 97.50 210 ARG A O 1
ATOM 1670 N N . GLU A 1 211 ? -26.319 3.012 48.631 1.00 97.31 211 GLU A N 1
ATOM 1671 C CA . GLU A 1 211 ? -25.276 2.119 48.123 1.00 97.31 211 GLU A CA 1
ATOM 1672 C C . GLU A 1 211 ? -25.329 2.037 46.593 1.00 97.31 211 GLU A C 1
ATOM 1674 O O . GLU A 1 211 ? -24.293 2.186 45.952 1.00 97.31 211 GLU A O 1
ATOM 1679 N N . ASP A 1 212 ? -26.520 1.949 45.996 1.00 95.50 212 ASP A N 1
ATOM 1680 C CA . ASP A 1 212 ? -26.705 1.991 44.540 1.00 95.50 212 ASP A CA 1
ATOM 1681 C C . ASP A 1 212 ? -26.155 3.289 43.934 1.00 95.50 212 ASP A C 1
ATOM 1683 O O . ASP A 1 212 ? -25.455 3.264 42.920 1.00 95.50 212 ASP A O 1
ATOM 1687 N N . HIS A 1 213 ? -26.417 4.437 44.573 1.00 97.38 213 HIS A N 1
ATOM 1688 C CA . HIS A 1 213 ? -25.845 5.717 44.150 1.00 97.38 213 HIS A CA 1
ATOM 1689 C C . HIS A 1 213 ? -24.313 5.678 44.154 1.00 97.38 213 HIS A C 1
ATOM 1691 O O . HIS A 1 213 ? -23.680 6.176 43.225 1.00 97.38 213 HIS A O 1
ATOM 1697 N N . LYS A 1 214 ? -23.711 5.088 45.188 1.00 97.50 214 LYS A N 1
ATOM 1698 C CA . LYS A 1 214 ? -22.256 4.972 45.309 1.00 97.50 214 LYS A CA 1
ATOM 1699 C C . LYS A 1 214 ? -21.669 4.026 44.257 1.00 97.50 214 LYS A C 1
ATOM 1701 O O . LYS A 1 214 ? -20.655 4.354 43.652 1.00 97.50 214 LYS A O 1
ATOM 1706 N N . VAL A 1 215 ? -22.320 2.891 43.990 1.00 98.06 215 VAL A N 1
ATOM 1707 C CA . VAL A 1 215 ? -21.911 1.963 42.923 1.00 98.06 215 VAL A CA 1
ATOM 1708 C C . VAL A 1 215 ? -21.952 2.656 41.564 1.00 98.06 215 VAL A C 1
ATOM 1710 O O . VAL A 1 215 ? -20.998 2.554 40.796 1.00 98.06 215 VAL A O 1
ATOM 1713 N N . LEU A 1 216 ? -23.021 3.404 41.282 1.00 97.56 216 LEU A N 1
ATOM 1714 C CA . LEU A 1 216 ? -23.152 4.141 40.029 1.00 97.56 216 LEU A CA 1
ATOM 1715 C C . LEU A 1 216 ? -22.083 5.235 39.888 1.00 97.56 216 LEU A C 1
ATOM 1717 O O . LEU A 1 216 ? -21.560 5.450 38.796 1.00 97.56 216 LEU A O 1
ATOM 1721 N N . GLU A 1 217 ? -21.739 5.916 40.981 1.00 98.00 217 GLU A N 1
ATOM 1722 C CA . GLU A 1 217 ? -20.656 6.902 41.020 1.00 98.00 217 GLU A CA 1
ATOM 1723 C C . GLU A 1 217 ? -19.297 6.246 40.719 1.00 98.00 217 GLU A C 1
ATOM 1725 O O . GLU A 1 217 ? -18.554 6.729 39.862 1.00 98.00 217 GLU A O 1
ATOM 1730 N N . ASP A 1 218 ? -19.011 5.086 41.317 1.00 98.19 218 ASP A N 1
ATOM 1731 C CA . ASP A 1 218 ? -17.802 4.304 41.037 1.00 98.19 218 ASP A CA 1
ATOM 1732 C C . ASP A 1 218 ? -17.749 3.810 39.578 1.00 98.19 218 ASP A C 1
ATOM 1734 O O . ASP A 1 218 ? -16.689 3.825 38.949 1.00 98.19 218 ASP A O 1
ATOM 1738 N N . GLU A 1 219 ? -18.873 3.357 39.014 1.00 98.12 219 GLU A N 1
ATOM 1739 C CA . GLU A 1 219 ? -18.973 2.959 37.603 1.00 98.12 219 GLU A CA 1
ATOM 1740 C C . GLU A 1 219 ? -18.751 4.139 36.658 1.00 98.12 219 GLU A C 1
ATOM 1742 O O . GLU A 1 219 ? -18.021 4.012 35.670 1.00 98.12 219 GLU A O 1
ATOM 1747 N N . TRP A 1 220 ? -19.328 5.299 36.977 1.00 97.31 220 TRP A N 1
ATOM 1748 C CA . TRP A 1 220 ? -19.118 6.527 36.221 1.00 97.31 220 TRP A CA 1
ATOM 1749 C C . TRP A 1 220 ? -17.646 6.946 36.235 1.00 97.31 220 TRP A C 1
ATOM 1751 O O . TRP A 1 220 ? -17.083 7.235 35.177 1.00 97.31 220 TRP A O 1
ATOM 1761 N N . HIS A 1 221 ? -16.999 6.911 37.403 1.00 98.50 221 HIS A N 1
ATOM 1762 C CA . HIS A 1 221 ? -15.575 7.211 37.533 1.00 98.50 221 HIS A CA 1
ATOM 1763 C C . HIS A 1 221 ? -14.700 6.236 36.740 1.00 98.50 221 HIS A C 1
ATOM 1765 O O . HIS A 1 221 ? -13.825 6.674 35.994 1.00 98.50 221 HIS A O 1
ATOM 1771 N N . LYS A 1 222 ? -14.967 4.925 36.820 1.00 98.12 222 LYS A N 1
ATOM 1772 C CA . LYS A 1 222 ? -14.249 3.913 36.021 1.00 98.12 222 LYS A CA 1
ATOM 1773 C C . LYS A 1 222 ? -14.404 4.163 34.524 1.00 98.12 222 LYS A C 1
ATOM 1775 O O . LYS A 1 222 ? -13.431 4.058 33.777 1.00 98.12 222 LYS A O 1
ATOM 1780 N N . LEU A 1 223 ? -15.617 4.490 34.077 1.00 98.00 223 LEU A N 1
ATOM 1781 C CA . LEU A 1 223 ? -15.877 4.786 32.674 1.00 98.00 223 LEU A CA 1
ATOM 1782 C C . LEU A 1 223 ? -15.123 6.044 32.225 1.00 98.00 223 LEU A C 1
ATOM 1784 O O . LEU A 1 223 ? -14.480 6.016 31.177 1.00 98.00 223 LEU A O 1
ATOM 1788 N N . ASP A 1 224 ? -15.140 7.114 33.020 1.00 98.19 224 ASP A N 1
ATOM 1789 C CA . ASP A 1 224 ? -14.412 8.357 32.739 1.00 98.19 224 ASP A CA 1
ATOM 1790 C C . ASP A 1 224 ? -12.890 8.139 32.663 1.00 98.19 224 ASP A C 1
ATOM 1792 O O . ASP A 1 224 ? -12.242 8.603 31.720 1.00 98.19 224 ASP A O 1
ATOM 1796 N N . GLU A 1 225 ? -12.319 7.375 33.596 1.00 97.94 225 GLU A N 1
ATOM 1797 C CA . GLU A 1 225 ? -10.903 6.996 33.571 1.00 97.94 225 GLU A CA 1
ATOM 1798 C C . GLU A 1 225 ? -10.558 6.155 32.338 1.00 97.94 225 GLU A C 1
ATOM 1800 O O . GLU A 1 225 ? -9.584 6.458 31.643 1.00 97.94 225 GLU A O 1
ATOM 1805 N N . SER A 1 226 ? -11.377 5.146 32.017 1.00 97.75 226 SER A N 1
ATOM 1806 C CA . SER A 1 226 ? -11.167 4.296 30.838 1.00 97.75 226 SER A CA 1
ATOM 1807 C C . SER A 1 226 ? -11.244 5.093 29.533 1.00 97.75 226 SER A C 1
ATOM 1809 O O . SER A 1 226 ? -10.370 4.969 28.678 1.00 97.75 226 SER A O 1
ATOM 1811 N N . TRP A 1 227 ? -12.209 6.010 29.408 1.00 96.69 227 TRP A N 1
ATOM 1812 C CA . TRP A 1 227 ? -12.342 6.874 28.239 1.00 96.69 227 TRP A CA 1
ATOM 1813 C C . TRP A 1 227 ? -11.158 7.838 28.099 1.00 96.69 227 TRP A C 1
ATOM 1815 O O . TRP A 1 227 ? -10.655 8.053 26.991 1.00 96.69 227 TRP A O 1
ATOM 1825 N N . LYS A 1 228 ? -10.675 8.415 29.208 1.00 98.12 228 LYS A N 1
ATOM 1826 C CA . LYS A 1 228 ? -9.474 9.265 29.206 1.00 98.12 228 LYS A CA 1
ATOM 1827 C C . LYS A 1 228 ? -8.237 8.477 28.780 1.00 98.12 228 LYS A C 1
ATOM 1829 O O . LYS A 1 228 ? -7.448 8.997 27.986 1.00 98.12 228 LYS A O 1
ATOM 1834 N N . ALA A 1 229 ? -8.085 7.245 29.264 1.00 98.19 229 ALA A N 1
ATOM 1835 C CA . ALA A 1 229 ? -6.992 6.357 28.884 1.00 98.19 229 ALA A CA 1
ATOM 1836 C C . ALA A 1 229 ? -7.046 6.001 27.389 1.00 98.19 229 ALA A C 1
ATOM 1838 O O . ALA A 1 229 ? -6.056 6.199 26.684 1.00 98.19 229 ALA A O 1
ATOM 1839 N N . ASP A 1 230 ? -8.209 5.593 26.878 1.00 97.75 230 ASP A N 1
ATOM 1840 C CA . ASP A 1 230 ? -8.408 5.254 25.464 1.00 97.75 230 ASP A CA 1
ATOM 1841 C C . ASP A 1 230 ? -8.149 6.455 24.547 1.00 97.75 230 ASP A C 1
ATOM 1843 O O . ASP A 1 230 ? -7.480 6.344 23.516 1.00 97.75 230 ASP A O 1
ATOM 1847 N N . LYS A 1 231 ? -8.629 7.644 24.935 1.00 96.88 231 LYS A N 1
ATOM 1848 C CA . LYS A 1 231 ? -8.346 8.892 24.218 1.00 96.88 231 LYS A CA 1
ATOM 1849 C C . LYS A 1 231 ? -6.843 9.163 24.162 1.00 96.88 231 LYS A C 1
ATOM 1851 O O . LYS A 1 231 ? -6.332 9.529 23.103 1.00 96.88 231 LYS A O 1
ATOM 1856 N N . GLN A 1 232 ? -6.141 9.007 25.283 1.00 97.69 232 GLN A N 1
ATOM 1857 C CA . GLN A 1 232 ? -4.699 9.223 25.354 1.00 97.69 232 GLN A CA 1
ATOM 1858 C C . GLN A 1 232 ? -3.941 8.219 24.479 1.00 97.69 232 GLN A C 1
ATOM 1860 O O . GLN A 1 232 ? -3.082 8.624 23.695 1.00 97.69 232 GLN A O 1
ATOM 1865 N N . GLN A 1 233 ? -4.312 6.941 24.543 1.00 98.06 233 GLN A N 1
ATOM 1866 C CA . GLN A 1 233 ? -3.726 5.887 23.722 1.00 98.06 233 GLN A CA 1
ATOM 1867 C C . GLN A 1 233 ? -3.945 6.149 22.227 1.00 98.06 233 GLN A C 1
ATOM 1869 O O . GLN A 1 233 ? -3.013 6.033 21.432 1.00 98.06 233 GLN A O 1
ATOM 1874 N N . MET A 1 234 ? -5.155 6.553 21.830 1.00 93.88 234 MET A N 1
ATOM 1875 C CA . MET A 1 234 ? -5.460 6.893 20.440 1.00 93.88 234 MET A CA 1
ATOM 1876 C C . MET A 1 234 ? -4.601 8.061 19.942 1.00 93.88 234 MET A C 1
ATOM 1878 O O . MET A 1 234 ? -4.095 8.030 18.819 1.00 93.88 234 MET A O 1
ATOM 1882 N N . MET A 1 235 ? -4.405 9.087 20.776 1.00 96.50 235 MET A N 1
ATOM 1883 C CA . MET A 1 235 ? -3.523 10.204 20.437 1.00 96.50 235 MET A CA 1
ATOM 1884 C C . MET A 1 235 ? -2.066 9.756 20.280 1.00 96.50 235 MET A C 1
ATOM 1886 O O . MET A 1 235 ? -1.399 10.213 19.354 1.00 96.50 235 MET A O 1
ATOM 1890 N N . GLU A 1 236 ? -1.572 8.863 21.136 1.00 96.62 236 GLU A N 1
ATOM 1891 C CA . GLU A 1 236 ? -0.202 8.349 21.063 1.00 96.62 236 GLU A CA 1
ATOM 1892 C C . GLU A 1 236 ? 0.039 7.507 19.803 1.00 96.62 236 GLU A C 1
ATOM 1894 O O . GLU A 1 236 ? 0.979 7.791 19.057 1.00 96.62 236 GLU A O 1
ATOM 1899 N N . LEU A 1 237 ? -0.859 6.564 19.496 1.00 94.56 237 LEU A N 1
ATOM 1900 C CA . LEU A 1 237 ? -0.798 5.757 18.272 1.00 94.56 237 LEU A CA 1
ATOM 1901 C C . LEU A 1 237 ? -0.824 6.631 17.013 1.00 94.56 237 LEU A C 1
ATOM 1903 O O . LEU A 1 237 ? -0.090 6.380 16.059 1.00 94.56 237 LEU A O 1
ATOM 1907 N N . LEU A 1 238 ? -1.625 7.701 17.014 1.00 96.69 238 LEU A N 1
ATOM 1908 C CA . LEU A 1 238 ? -1.657 8.650 15.904 1.00 96.69 238 LEU A CA 1
ATOM 1909 C C . LEU A 1 238 ? -0.312 9.375 15.726 1.00 96.69 238 LEU A C 1
ATOM 1911 O O . LEU A 1 238 ? 0.132 9.586 14.595 1.00 96.69 238 LEU A O 1
ATOM 1915 N N . GLN A 1 239 ? 0.351 9.763 16.820 1.00 96.38 239 GLN A N 1
ATOM 1916 C CA . GLN A 1 239 ? 1.679 10.379 16.746 1.00 96.38 239 GLN A CA 1
ATOM 1917 C C . GLN A 1 239 ? 2.749 9.387 16.286 1.00 96.38 239 GLN A C 1
ATOM 1919 O O . GLN A 1 239 ? 3.639 9.769 15.525 1.00 96.38 239 GLN A O 1
ATOM 1924 N N . GLU A 1 240 ? 2.681 8.132 16.725 1.00 96.31 240 GLU A N 1
ATOM 1925 C CA . GLU A 1 240 ? 3.594 7.079 16.277 1.00 96.31 240 GLU A CA 1
ATOM 1926 C C . GLU A 1 240 ? 3.447 6.818 14.776 1.00 96.31 240 GLU A C 1
ATOM 1928 O O . GLU A 1 240 ? 4.440 6.829 14.047 1.00 96.31 240 GLU A O 1
ATOM 1933 N N . GLU A 1 241 ? 2.214 6.703 14.287 1.00 91.25 241 GLU A N 1
ATOM 1934 C CA . GLU A 1 241 ? 1.955 6.490 12.867 1.00 91.25 241 GLU A CA 1
ATOM 1935 C C . GLU A 1 241 ? 2.428 7.690 12.031 1.00 91.25 241 GLU A C 1
ATOM 1937 O O . GLU A 1 241 ? 3.079 7.522 10.999 1.00 91.25 241 GLU A O 1
ATOM 1942 N N . LYS A 1 242 ? 2.223 8.923 12.517 1.00 94.44 242 LYS A N 1
ATOM 1943 C CA . LYS A 1 242 ? 2.772 10.132 11.881 1.00 94.44 242 LYS A CA 1
ATOM 1944 C C . LYS A 1 242 ? 4.303 10.089 11.775 1.00 94.44 242 LYS A C 1
ATOM 1946 O O . LYS A 1 242 ? 4.852 10.454 10.736 1.00 94.44 242 LYS A O 1
ATOM 1951 N N . LYS A 1 243 ? 5.003 9.634 12.822 1.00 94.31 243 LYS A N 1
ATOM 1952 C CA . LYS A 1 243 ? 6.468 9.457 12.797 1.00 94.31 243 LYS A CA 1
ATOM 1953 C C . LYS A 1 243 ? 6.884 8.363 11.812 1.00 94.31 243 LYS A C 1
ATOM 1955 O O . LYS A 1 243 ? 7.866 8.536 11.092 1.00 94.31 243 LYS A O 1
ATOM 1960 N N . ARG A 1 244 ? 6.130 7.263 11.751 1.00 96.69 244 ARG A N 1
ATOM 1961 C CA . ARG A 1 244 ? 6.361 6.160 10.812 1.00 96.69 244 ARG A CA 1
ATOM 1962 C C . ARG A 1 244 ? 6.242 6.621 9.359 1.00 96.69 244 ARG A C 1
ATOM 1964 O O . ARG A 1 244 ? 7.124 6.299 8.565 1.00 96.69 244 ARG A O 1
ATOM 1971 N N . TYR A 1 245 ? 5.214 7.407 9.031 1.00 93.12 245 TYR A N 1
ATOM 1972 C CA . TYR A 1 245 ? 5.054 8.005 7.701 1.00 93.12 245 TYR A CA 1
ATOM 1973 C C . TYR A 1 245 ? 6.230 8.904 7.333 1.00 93.12 245 TYR A C 1
ATOM 1975 O O . TYR A 1 245 ? 6.803 8.725 6.265 1.00 93.12 245 TYR A O 1
ATOM 1983 N N . TYR A 1 246 ? 6.632 9.807 8.232 1.00 95.31 246 TYR A N 1
ATOM 1984 C CA . TYR A 1 246 ? 7.776 10.690 7.994 1.00 95.31 246 TYR A CA 1
ATOM 1985 C C . TYR A 1 246 ? 9.061 9.901 7.707 1.00 95.31 246 TYR A C 1
ATOM 1987 O O . TYR A 1 246 ? 9.789 10.199 6.766 1.00 95.31 246 TYR A O 1
ATOM 1995 N N . HIS A 1 247 ? 9.333 8.847 8.480 1.00 96.69 247 HIS A N 1
ATOM 1996 C CA . HIS A 1 247 ? 10.513 8.016 8.251 1.00 96.69 247 HIS A CA 1
ATOM 1997 C C . HIS A 1 247 ? 10.461 7.270 6.910 1.00 96.69 247 HIS A C 1
ATOM 1999 O O . HIS A 1 247 ? 11.470 7.192 6.209 1.00 96.69 247 HIS A O 1
ATOM 2005 N N . LEU A 1 248 ? 9.291 6.739 6.543 1.00 96.38 248 LEU A N 1
ATOM 2006 C CA . LEU A 1 248 ? 9.102 6.059 5.265 1.00 96.38 248 LEU A CA 1
ATOM 2007 C C . LEU A 1 248 ? 9.256 7.026 4.082 1.00 96.38 248 LEU A C 1
ATOM 2009 O O . LEU A 1 248 ? 9.869 6.666 3.083 1.00 96.38 248 LEU A O 1
ATOM 2013 N N . GLU A 1 249 ? 8.738 8.248 4.205 1.00 95.56 249 GLU A N 1
ATOM 2014 C CA . GLU A 1 249 ? 8.881 9.305 3.201 1.00 95.56 249 GLU A CA 1
ATOM 2015 C C . GLU A 1 249 ? 10.354 9.647 2.955 1.00 95.56 249 GLU A C 1
ATOM 2017 O O . GLU A 1 249 ? 10.785 9.689 1.803 1.00 95.56 249 GLU A O 1
ATOM 2022 N N . VAL A 1 250 ? 11.147 9.790 4.024 1.00 95.75 250 VAL A N 1
ATOM 2023 C CA . VAL A 1 250 ? 12.598 10.010 3.918 1.00 95.75 250 VAL A CA 1
ATOM 2024 C C . VAL A 1 250 ? 13.282 8.847 3.193 1.00 95.75 250 VAL A C 1
ATOM 2026 O O . VAL A 1 250 ? 14.001 9.085 2.228 1.00 95.75 250 VAL A O 1
ATOM 2029 N N . GLN A 1 251 ? 13.008 7.591 3.573 1.00 97.25 251 GLN A N 1
ATOM 2030 C CA . GLN A 1 251 ? 13.604 6.426 2.898 1.00 97.25 251 GLN A CA 1
ATOM 2031 C C . GLN A 1 251 ? 13.255 6.365 1.406 1.00 97.25 251 GLN A C 1
ATOM 2033 O O . GLN A 1 251 ? 14.113 6.070 0.573 1.00 97.25 251 GLN A O 1
ATOM 2038 N N . VAL A 1 252 ? 11.991 6.624 1.056 1.00 92.44 252 VAL A N 1
ATOM 2039 C CA . VAL A 1 252 ? 11.547 6.643 -0.343 1.00 92.44 252 VAL A CA 1
ATOM 2040 C C . VAL A 1 252 ? 12.272 7.745 -1.110 1.00 92.44 252 VAL A C 1
ATOM 2042 O O . VAL A 1 252 ? 12.729 7.502 -2.226 1.00 92.44 252 VAL A O 1
ATOM 2045 N N . ASN A 1 253 ? 12.425 8.926 -0.512 1.00 95.56 253 ASN A N 1
ATOM 2046 C CA . ASN A 1 253 ? 13.147 10.029 -1.130 1.00 95.56 253 ASN A CA 1
ATOM 2047 C C . ASN A 1 253 ? 14.632 9.695 -1.363 1.00 95.56 253 ASN A C 1
ATOM 2049 O O . ASN A 1 253 ? 15.133 9.923 -2.464 1.00 95.56 253 ASN A O 1
ATOM 2053 N N . ASP A 1 254 ? 15.307 9.078 -0.389 1.00 97.69 254 ASP A N 1
ATOM 2054 C CA . ASP A 1 254 ? 16.707 8.652 -0.518 1.00 97.69 254 ASP A CA 1
ATOM 2055 C C . ASP A 1 254 ? 16.885 7.640 -1.662 1.00 97.69 254 ASP A C 1
ATOM 2057 O O . ASP A 1 254 ? 17.778 7.781 -2.502 1.00 97.69 254 ASP A O 1
ATOM 2061 N N . VAL A 1 255 ? 15.996 6.644 -1.751 1.00 97.06 255 VAL A N 1
ATOM 2062 C CA . VAL A 1 255 ? 16.016 5.646 -2.834 1.00 97.06 255 VAL A CA 1
ATOM 2063 C C . VAL A 1 255 ? 15.752 6.295 -4.193 1.00 97.06 255 VAL A C 1
ATOM 2065 O O . VAL A 1 255 ? 16.441 5.985 -5.166 1.00 97.06 255 VAL A O 1
ATOM 2068 N N . ILE A 1 256 ? 14.787 7.216 -4.284 1.00 92.94 256 ILE A N 1
ATOM 2069 C CA . ILE A 1 256 ? 14.515 7.964 -5.520 1.00 92.94 256 ILE A CA 1
ATOM 2070 C C . ILE A 1 256 ? 15.751 8.763 -5.943 1.00 92.94 256 ILE A C 1
ATOM 2072 O O . ILE A 1 256 ? 16.111 8.743 -7.121 1.00 92.94 256 ILE A O 1
ATOM 2076 N N . GLN A 1 257 ? 16.423 9.428 -5.002 1.00 97.44 257 GLN A N 1
ATOM 2077 C CA . GLN A 1 257 ? 17.623 10.212 -5.276 1.00 97.44 257 GLN A CA 1
ATOM 2078 C C . GLN A 1 257 ? 18.777 9.334 -5.781 1.00 97.44 257 GLN A C 1
ATOM 2080 O O .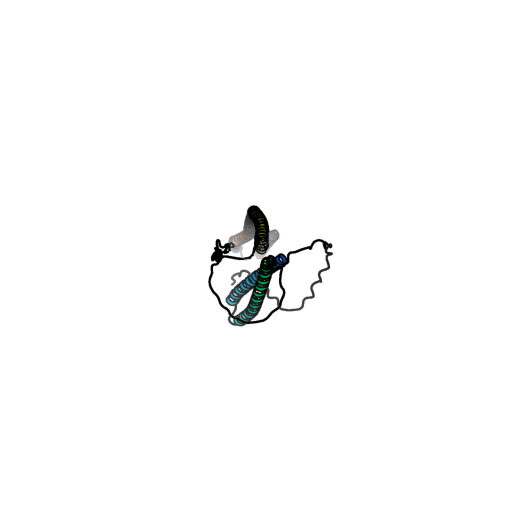 GLN A 1 257 ? 19.428 9.691 -6.766 1.00 97.44 257 GLN A O 1
ATOM 2085 N N . ILE A 1 258 ? 19.006 8.173 -5.158 1.00 97.00 258 ILE A N 1
ATOM 2086 C CA . ILE A 1 258 ? 20.028 7.211 -5.599 1.00 97.00 258 ILE A CA 1
ATOM 2087 C C . ILE A 1 258 ? 19.720 6.712 -7.015 1.00 97.00 258 ILE A C 1
ATOM 2089 O O . ILE A 1 258 ? 20.587 6.778 -7.887 1.00 97.00 258 ILE A O 1
ATOM 2093 N N . ASN A 1 259 ? 18.479 6.291 -7.270 1.00 94.75 259 ASN A N 1
ATOM 2094 C CA . ASN A 1 259 ? 18.064 5.795 -8.583 1.00 94.75 259 ASN A CA 1
ATOM 2095 C C . ASN A 1 259 ? 18.195 6.875 -9.668 1.00 94.75 259 ASN A C 1
ATOM 2097 O O . ASN A 1 259 ? 18.618 6.591 -10.787 1.00 94.75 259 ASN A O 1
ATOM 2101 N N . LEU A 1 260 ? 17.858 8.129 -9.352 1.00 96.12 260 LEU A N 1
ATOM 2102 C CA . LEU A 1 260 ? 18.012 9.244 -10.285 1.00 96.12 260 LEU A CA 1
ATOM 2103 C C . LEU A 1 260 ? 19.487 9.484 -10.638 1.00 96.12 260 LEU A C 1
ATOM 2105 O O . LEU A 1 260 ? 19.813 9.732 -11.804 1.00 96.12 260 LEU A O 1
ATOM 2109 N N . ASN A 1 261 ? 20.377 9.384 -9.651 1.00 97.38 261 ASN A N 1
ATOM 2110 C CA . ASN A 1 261 ? 21.815 9.499 -9.865 1.00 97.38 261 ASN A CA 1
ATOM 2111 C C . ASN A 1 261 ? 22.347 8.352 -10.741 1.00 97.38 261 ASN A C 1
ATOM 2113 O O . ASN A 1 261 ? 23.080 8.597 -11.696 1.00 97.38 261 ASN A O 1
ATOM 2117 N N . GLU A 1 262 ? 21.917 7.115 -10.484 1.00 98.00 262 GLU A N 1
ATOM 2118 C CA . GLU A 1 262 ? 22.294 5.950 -11.292 1.00 98.00 262 GLU A CA 1
ATOM 2119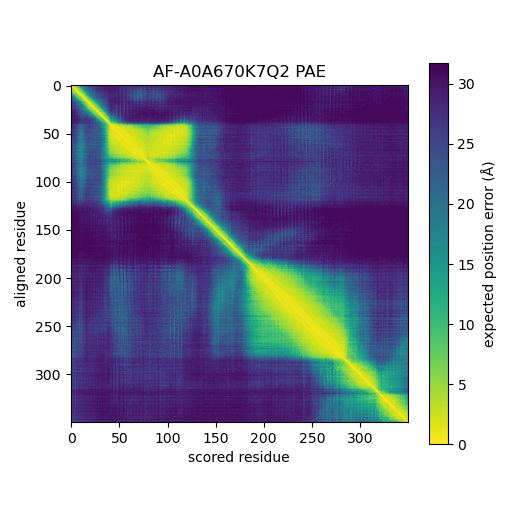 C C . GLU A 1 262 ? 21.837 6.094 -12.750 1.00 98.00 262 GLU A C 1
ATOM 2121 O O . GLU A 1 262 ? 22.637 5.927 -13.66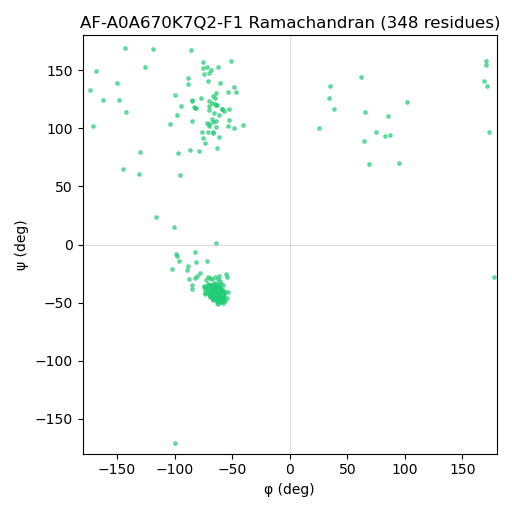8 1.00 98.00 262 GLU A O 1
ATOM 2126 N N . ILE A 1 263 ? 20.585 6.505 -12.980 1.00 95.69 263 ILE A N 1
ATOM 2127 C CA . ILE A 1 263 ? 20.070 6.782 -14.330 1.00 95.69 263 ILE A CA 1
ATOM 2128 C C . ILE A 1 263 ? 20.912 7.854 -15.028 1.00 95.69 263 ILE A C 1
ATOM 2130 O O . ILE A 1 263 ? 21.177 7.749 -16.226 1.00 95.69 263 ILE A O 1
ATOM 2134 N N . THR A 1 264 ? 21.317 8.894 -14.302 1.00 96.88 264 THR A N 1
ATOM 2135 C CA . THR A 1 264 ? 22.126 9.984 -14.860 1.00 96.88 264 THR A CA 1
ATOM 2136 C C . THR A 1 264 ? 23.512 9.488 -15.271 1.00 96.88 264 THR A C 1
ATOM 2138 O O . THR A 1 264 ? 23.946 9.776 -16.387 1.00 96.88 264 THR A O 1
ATOM 2141 N N . ASN A 1 265 ? 24.160 8.675 -14.434 1.00 97.75 265 ASN A N 1
ATOM 2142 C CA . ASN A 1 265 ? 25.452 8.064 -14.747 1.00 97.75 265 ASN A CA 1
ATOM 2143 C C . ASN A 1 265 ? 25.356 7.128 -15.958 1.00 97.75 265 ASN A C 1
ATOM 2145 O O . ASN A 1 265 ? 26.121 7.271 -16.905 1.00 97.75 265 ASN A O 1
ATOM 2149 N N . LEU A 1 266 ? 24.357 6.241 -15.990 1.00 98.31 266 LEU A N 1
ATOM 2150 C CA . LEU A 1 266 ? 24.153 5.319 -17.112 1.00 98.31 266 LEU A CA 1
ATOM 2151 C C . LEU A 1 266 ? 23.881 6.055 -18.430 1.00 98.31 266 LEU A C 1
ATOM 2153 O O . LEU A 1 266 ? 24.378 5.650 -19.479 1.00 98.31 266 LEU A O 1
ATOM 2157 N N . LYS A 1 267 ? 23.112 7.151 -18.396 1.00 97.12 267 LYS A N 1
ATOM 2158 C CA . LYS A 1 267 ? 22.897 8.007 -19.574 1.00 97.12 267 LYS A CA 1
ATOM 2159 C C . LYS A 1 267 ? 24.194 8.644 -20.057 1.00 97.12 267 LYS A C 1
ATOM 2161 O O . LYS A 1 267 ? 24.414 8.715 -21.263 1.00 97.12 267 LYS A O 1
ATOM 2166 N N . HIS A 1 268 ? 25.028 9.112 -19.133 1.00 98.38 268 HIS A N 1
ATOM 2167 C CA . HIS A 1 268 ? 26.328 9.675 -19.467 1.00 98.38 268 HIS A CA 1
ATOM 2168 C C . HIS A 1 268 ? 27.251 8.621 -20.096 1.00 98.38 268 HIS A C 1
ATOM 2170 O O . HIS A 1 268 ? 27.821 8.870 -21.155 1.00 98.38 268 HIS A O 1
ATOM 2176 N N . ASP A 1 269 ? 27.330 7.422 -19.515 1.00 98.31 269 ASP A N 1
ATOM 2177 C CA . ASP A 1 269 ? 28.128 6.313 -20.051 1.00 98.31 269 ASP A CA 1
ATOM 2178 C C . ASP A 1 269 ? 27.639 5.870 -21.437 1.00 98.31 269 ASP A C 1
ATOM 2180 O O . ASP A 1 269 ? 28.442 5.623 -22.343 1.00 98.31 269 ASP A O 1
ATOM 2184 N N . LEU A 1 270 ? 26.318 5.819 -21.637 1.00 97.25 270 LEU A N 1
ATOM 2185 C CA . LEU A 1 270 ? 25.727 5.538 -22.942 1.00 97.25 270 LEU A CA 1
ATOM 2186 C C . LEU A 1 270 ? 26.126 6.606 -23.967 1.00 97.25 270 LEU A C 1
ATOM 2188 O O . LEU A 1 270 ? 26.629 6.256 -25.027 1.00 97.25 270 LEU A O 1
ATOM 2192 N N . ALA A 1 271 ? 25.997 7.893 -23.640 1.00 95.69 271 ALA A N 1
ATOM 2193 C CA . ALA A 1 271 ? 26.397 8.975 -24.542 1.00 95.69 271 ALA A CA 1
ATOM 2194 C C . ALA A 1 271 ? 27.896 8.910 -24.893 1.00 95.69 271 ALA A C 1
ATOM 2196 O O . ALA A 1 271 ? 28.272 9.002 -26.061 1.00 95.69 271 ALA A O 1
ATOM 2197 N N . CYS A 1 272 ? 28.754 8.664 -23.900 1.00 97.38 272 CYS A N 1
ATOM 2198 C CA . CYS A 1 272 ? 30.193 8.498 -24.101 1.00 97.38 272 CYS A CA 1
ATOM 2199 C C . CYS A 1 272 ? 30.525 7.297 -25.001 1.00 97.38 272 CYS A C 1
ATOM 2201 O O . CYS A 1 272 ? 31.450 7.353 -25.814 1.00 97.38 272 CYS A O 1
ATOM 2203 N N . THR A 1 273 ? 29.809 6.180 -24.856 1.00 97.12 273 THR A N 1
ATOM 2204 C CA . THR A 1 273 ? 30.015 4.998 -25.709 1.00 97.12 273 THR A CA 1
ATOM 2205 C C . THR A 1 273 ? 29.449 5.194 -27.113 1.00 97.12 273 THR A C 1
ATOM 2207 O O . THR A 1 273 ? 30.092 4.775 -28.075 1.00 97.12 273 THR A O 1
ATOM 2210 N N . GLU A 1 274 ? 28.317 5.882 -27.263 1.00 96.19 274 GLU A N 1
ATOM 2211 C CA . GLU A 1 274 ? 27.757 6.291 -28.554 1.00 96.19 274 GLU A CA 1
ATOM 2212 C C . GLU A 1 274 ? 28.721 7.198 -29.321 1.00 96.19 274 GLU A C 1
ATOM 2214 O O . GLU A 1 274 ? 29.016 6.918 -30.481 1.00 96.19 274 GLU A O 1
ATOM 2219 N N . GLU A 1 275 ? 29.291 8.216 -28.674 1.00 95.06 275 GLU A N 1
ATOM 2220 C CA . GLU A 1 275 ? 30.286 9.101 -29.289 1.00 95.06 275 GLU A CA 1
ATOM 2221 C C . GLU A 1 275 ? 31.520 8.319 -29.757 1.00 95.06 275 GLU A C 1
ATOM 2223 O O . GLU A 1 275 ? 31.951 8.460 -30.904 1.00 95.06 275 GLU A O 1
ATOM 2228 N N . LYS A 1 276 ? 32.040 7.411 -28.918 1.00 96.19 276 LYS A N 1
ATOM 2229 C CA . LYS A 1 276 ? 33.150 6.521 -29.298 1.00 96.19 276 LYS A CA 1
ATOM 2230 C C . LYS A 1 276 ? 32.797 5.642 -30.499 1.00 96.19 276 LYS A C 1
ATOM 2232 O O . LYS A 1 276 ? 33.617 5.495 -31.405 1.00 96.19 276 LYS A O 1
ATOM 2237 N N . MET A 1 277 ? 31.597 5.060 -30.532 1.00 94.25 277 MET A N 1
ATOM 2238 C CA . MET A 1 277 ? 31.142 4.234 -31.657 1.00 94.25 277 MET A CA 1
ATOM 2239 C C . MET A 1 277 ? 30.995 5.051 -32.943 1.00 94.25 277 MET A C 1
ATOM 2241 O O . MET A 1 277 ? 31.398 4.587 -34.013 1.00 94.25 277 MET A O 1
ATOM 2245 N N . VAL A 1 278 ? 30.441 6.261 -32.845 1.00 92.44 278 VAL A N 1
ATOM 2246 C CA . VAL A 1 278 ? 30.294 7.195 -33.965 1.00 92.44 278 VAL A CA 1
ATOM 2247 C C . VAL A 1 278 ? 31.668 7.584 -34.504 1.00 92.44 278 VAL A C 1
ATOM 2249 O O . VAL A 1 278 ? 31.904 7.449 -35.704 1.00 92.44 278 VAL A O 1
ATOM 2252 N N . TYR A 1 279 ? 32.603 7.968 -33.637 1.00 94.38 279 TYR A N 1
ATOM 2253 C CA . TYR A 1 279 ? 33.968 8.309 -34.026 1.00 94.38 279 TYR A CA 1
ATOM 2254 C C . TYR A 1 279 ? 34.685 7.134 -34.718 1.00 94.38 279 TYR A C 1
ATOM 2256 O O . TYR A 1 279 ? 35.173 7.281 -35.837 1.00 94.38 279 TYR A O 1
ATOM 2264 N N . GLN A 1 280 ? 34.632 5.925 -34.142 1.00 91.12 280 GLN A N 1
ATOM 2265 C CA . GLN A 1 280 ? 35.179 4.718 -34.782 1.00 91.12 280 GLN A CA 1
ATOM 2266 C C . GLN A 1 280 ? 34.525 4.408 -36.135 1.00 91.12 280 GLN A C 1
ATOM 2268 O O . GLN A 1 280 ? 35.167 3.866 -37.037 1.00 91.12 280 GLN A O 1
ATOM 2273 N N . SER A 1 281 ? 33.231 4.704 -36.291 1.00 82.38 281 SER A N 1
ATOM 2274 C CA . SER A 1 281 ? 32.554 4.545 -37.578 1.00 82.38 281 SER A CA 1
ATOM 2275 C C . SER A 1 281 ? 33.110 5.513 -38.624 1.00 82.38 281 SER A C 1
ATOM 2277 O O . SER A 1 281 ? 33.374 5.076 -39.742 1.00 82.38 281 SER A O 1
ATOM 2279 N N . TYR A 1 282 ? 33.373 6.773 -38.255 1.00 87.56 282 TYR A N 1
ATOM 2280 C CA . TYR A 1 282 ? 33.996 7.756 -39.141 1.00 87.56 282 TYR A CA 1
ATOM 2281 C C . TYR A 1 282 ? 35.422 7.371 -39.523 1.00 87.56 282 TYR A C 1
ATOM 2283 O O . TYR A 1 282 ? 35.764 7.505 -40.692 1.00 87.56 282 TYR A O 1
ATOM 2291 N N . GLU A 1 283 ? 36.229 6.844 -38.599 1.00 84.88 283 GLU A N 1
ATOM 2292 C CA . GLU A 1 283 ? 37.580 6.365 -38.924 1.00 84.88 283 GLU A CA 1
ATOM 2293 C C . GLU A 1 283 ? 37.542 5.200 -39.920 1.00 84.88 283 GLU A C 1
ATOM 2295 O O . GLU A 1 283 ? 38.175 5.271 -40.972 1.00 84.88 283 GLU A O 1
ATOM 2300 N N . ARG A 1 284 ? 36.735 4.159 -39.657 1.00 82.81 284 ARG A N 1
ATOM 2301 C CA . ARG A 1 284 ? 36.583 3.018 -40.582 1.00 82.81 284 ARG A CA 1
ATOM 2302 C C . ARG A 1 284 ? 36.104 3.457 -41.961 1.00 82.81 284 ARG A C 1
ATOM 2304 O O . ARG A 1 284 ? 36.606 2.992 -42.977 1.00 82.81 284 ARG A O 1
ATOM 2311 N N . VAL A 1 285 ? 35.121 4.349 -41.997 1.00 76.81 285 VAL A N 1
ATOM 2312 C CA . VAL A 1 285 ? 34.549 4.854 -43.243 1.00 76.81 285 VAL A CA 1
ATOM 2313 C C . VAL A 1 285 ? 35.570 5.742 -43.965 1.00 76.81 285 VAL A C 1
ATOM 2315 O O . VAL A 1 285 ? 35.812 5.534 -45.150 1.00 76.81 285 VAL A O 1
ATOM 2318 N N . GLY A 1 286 ? 36.253 6.652 -43.272 1.00 71.62 286 GLY A N 1
ATOM 2319 C CA . GLY A 1 286 ? 37.321 7.491 -43.826 1.00 71.62 286 GLY A CA 1
ATOM 2320 C C . GLY A 1 286 ? 38.450 6.680 -44.467 1.00 71.62 286 GLY A C 1
ATOM 2321 O O . GLY A 1 286 ? 38.863 6.997 -45.583 1.00 71.62 286 GLY A O 1
ATOM 2322 N N . LEU A 1 287 ? 38.857 5.573 -43.835 1.00 64.69 287 LEU A N 1
ATOM 2323 C CA . LEU A 1 287 ? 39.831 4.631 -44.396 1.00 64.69 287 LEU A CA 1
ATOM 2324 C C . LEU A 1 287 ? 39.356 3.977 -45.704 1.00 64.69 287 LEU A C 1
ATOM 2326 O O . LEU A 1 287 ? 40.183 3.646 -46.542 1.00 64.69 287 LEU A O 1
ATOM 2330 N N . THR A 1 288 ? 38.045 3.836 -45.930 1.00 66.56 288 THR A N 1
ATOM 2331 C CA . THR A 1 288 ? 37.505 3.333 -47.210 1.00 66.56 288 THR A CA 1
ATOM 2332 C C . THR A 1 288 ? 37.347 4.418 -48.280 1.00 66.56 288 THR A C 1
ATOM 2334 O O . THR A 1 288 ? 37.572 4.156 -49.464 1.00 66.56 288 THR A O 1
ATOM 2337 N N . TRP A 1 289 ? 36.991 5.652 -47.904 1.00 67.31 289 TRP A N 1
ATOM 2338 C CA . TRP A 1 289 ? 36.794 6.736 -48.876 1.00 67.31 289 TRP A CA 1
ATOM 2339 C C . TRP A 1 289 ? 38.108 7.250 -49.452 1.00 67.31 289 TRP A C 1
ATOM 2341 O O . TRP A 1 289 ? 38.144 7.557 -50.638 1.00 67.31 289 TRP A O 1
ATOM 2351 N N . VAL A 1 290 ? 39.183 7.334 -48.664 1.00 68.00 290 VAL A N 1
ATOM 2352 C CA . VAL A 1 290 ? 40.454 7.911 -49.136 1.00 68.00 290 VAL A CA 1
ATOM 2353 C C . VAL A 1 290 ? 41.060 7.106 -50.296 1.00 68.00 290 VAL A C 1
ATOM 2355 O O . VAL A 1 290 ? 41.284 7.712 -51.346 1.00 68.00 290 VAL A O 1
ATOM 2358 N N . PRO A 1 291 ? 41.233 5.770 -50.209 1.00 68.81 291 PRO A N 1
ATOM 2359 C CA . PRO A 1 291 ? 41.677 4.968 -51.346 1.00 68.81 291 PRO A CA 1
ATOM 2360 C C . PRO A 1 291 ? 40.706 5.039 -52.521 1.00 68.81 291 PRO A C 1
ATOM 2362 O O . PRO A 1 291 ? 41.152 5.152 -53.653 1.00 68.81 291 PRO A O 1
ATOM 2365 N N . THR A 1 292 ? 39.390 5.045 -52.275 1.00 67.81 292 THR A N 1
ATOM 2366 C CA . THR A 1 292 ? 38.369 5.083 -53.339 1.00 67.81 292 THR A CA 1
ATOM 2367 C C . THR A 1 292 ? 38.376 6.407 -54.108 1.00 67.81 292 THR A C 1
ATOM 2369 O O . THR A 1 292 ? 38.309 6.412 -55.338 1.00 67.81 292 THR A O 1
ATOM 2372 N N . ILE A 1 293 ? 38.475 7.539 -53.409 1.00 70.19 293 ILE A N 1
ATOM 2373 C CA . ILE A 1 293 ? 38.549 8.880 -54.005 1.00 70.19 293 ILE A CA 1
ATOM 2374 C C . ILE A 1 293 ? 39.892 9.057 -54.711 1.00 70.19 293 ILE A C 1
ATOM 2376 O O . ILE A 1 293 ? 39.926 9.558 -55.835 1.00 70.19 293 ILE A O 1
ATOM 2380 N N . PHE A 1 294 ? 40.986 8.606 -54.089 1.00 71.56 294 PHE A N 1
ATOM 2381 C CA . PHE A 1 294 ? 42.306 8.617 -54.707 1.00 71.56 294 PHE A CA 1
ATOM 2382 C C . PHE A 1 294 ? 42.309 7.787 -55.995 1.00 71.56 294 PHE A C 1
ATOM 2384 O O . PHE A 1 294 ? 42.663 8.315 -57.042 1.00 71.56 294 PHE A O 1
ATOM 2391 N N . TYR A 1 295 ? 41.799 6.552 -55.974 1.00 67.75 295 TYR A N 1
ATOM 2392 C CA . TYR A 1 295 ? 41.653 5.722 -57.173 1.00 67.75 295 TYR A CA 1
ATOM 2393 C C . TYR A 1 295 ? 40.786 6.393 -58.238 1.00 67.75 295 TYR A C 1
ATOM 2395 O O . TYR A 1 295 ? 41.185 6.471 -59.397 1.00 67.75 295 TYR A O 1
ATOM 2403 N N . SER A 1 296 ? 39.621 6.919 -57.858 1.00 70.38 296 SER A N 1
ATOM 2404 C CA . SER A 1 296 ? 38.681 7.538 -58.802 1.00 70.38 296 SER A CA 1
ATOM 2405 C C . SER A 1 296 ? 39.251 8.798 -59.465 1.00 70.38 296 SER A C 1
ATOM 2407 O O . SER A 1 296 ? 38.951 9.070 -60.624 1.00 70.38 296 SER A O 1
ATOM 2409 N N . SER A 1 297 ? 40.084 9.556 -58.749 1.00 75.94 297 SER A N 1
ATOM 2410 C CA . SER A 1 297 ? 40.719 10.784 -59.243 1.00 75.94 297 SER A CA 1
ATOM 2411 C C . SER A 1 297 ? 42.015 10.515 -60.021 1.00 75.94 297 SER A C 1
ATOM 2413 O O . SER A 1 297 ? 42.289 11.151 -61.039 1.00 75.94 297 SER A O 1
ATOM 2415 N N . TRP A 1 298 ? 42.816 9.546 -59.575 1.00 70.56 298 TRP A N 1
ATOM 2416 C CA . TRP A 1 298 ? 44.157 9.289 -60.103 1.00 70.56 298 TRP A CA 1
ATOM 2417 C C . TRP A 1 298 ? 44.154 8.335 -61.309 1.00 70.56 298 TRP A C 1
ATOM 2419 O O . TRP A 1 298 ? 44.977 8.473 -62.215 1.00 70.56 298 TRP A O 1
ATOM 2429 N N . HIS A 1 299 ? 43.195 7.407 -61.386 1.00 75.88 299 HIS A N 1
ATOM 2430 C CA . HIS A 1 299 ? 43.096 6.423 -62.471 1.00 75.88 299 HIS A CA 1
ATOM 2431 C C . HIS A 1 299 ? 42.891 7.043 -63.877 1.00 75.88 299 HIS A C 1
ATOM 2433 O O . HIS A 1 299 ? 43.575 6.618 -64.815 1.00 75.88 299 HIS A O 1
ATOM 2439 N N . PRO A 1 300 ? 42.036 8.070 -64.081 1.00 76.88 300 PRO A N 1
ATOM 2440 C CA . PRO A 1 300 ? 41.904 8.743 -65.380 1.00 76.88 300 PRO A CA 1
ATOM 2441 C C . PRO A 1 300 ? 43.186 9.471 -65.814 1.00 76.88 300 PRO A C 1
ATOM 2443 O O . PRO A 1 300 ? 43.546 9.458 -66.986 1.00 76.88 300 PRO A O 1
ATOM 2446 N N . LEU A 1 301 ? 43.908 10.077 -64.866 1.00 78.38 301 LEU A N 1
ATOM 2447 C CA . LEU A 1 301 ? 45.170 10.777 -65.136 1.00 78.38 301 LEU A CA 1
ATOM 2448 C C . LEU A 1 301 ? 46.289 9.797 -65.506 1.00 78.38 301 LEU A C 1
ATOM 2450 O O . LEU A 1 301 ? 47.047 10.042 -66.444 1.00 78.38 301 LEU A O 1
ATOM 2454 N N . SER A 1 302 ? 46.360 8.665 -64.805 1.00 71.25 302 SER A N 1
ATOM 2455 C CA . SER A 1 302 ? 47.312 7.592 -65.096 1.00 71.25 302 SER A CA 1
ATOM 2456 C C . SER A 1 302 ? 47.060 6.964 -66.473 1.00 71.25 302 SER A C 1
ATOM 2458 O O . SER A 1 302 ? 47.996 6.796 -67.254 1.00 71.25 302 SER A O 1
ATOM 2460 N N . THR A 1 303 ? 45.796 6.701 -66.823 1.00 73.88 303 THR A N 1
ATOM 2461 C CA . THR A 1 303 ? 45.421 6.162 -68.144 1.00 73.88 303 THR A CA 1
ATOM 2462 C C . THR A 1 303 ? 45.693 7.146 -69.285 1.00 73.88 303 THR A C 1
ATOM 2464 O O . THR A 1 303 ? 46.213 6.735 -70.320 1.00 73.88 303 THR A O 1
ATOM 2467 N N . LEU A 1 304 ? 45.440 8.446 -69.092 1.00 81.06 304 LEU A N 1
ATOM 2468 C CA . LEU A 1 304 ? 45.801 9.495 -70.057 1.00 81.06 304 LEU A CA 1
ATOM 2469 C C . LEU A 1 304 ? 47.317 9.611 -70.272 1.00 81.06 304 LEU A C 1
ATOM 2471 O O . LEU A 1 304 ? 47.766 9.752 -71.409 1.00 81.06 304 LEU A O 1
ATOM 2475 N N . LEU A 1 305 ? 48.116 9.529 -69.203 1.00 75.31 305 LEU A N 1
ATOM 2476 C CA . LEU A 1 305 ? 49.578 9.508 -69.313 1.00 75.31 305 LEU A CA 1
ATOM 2477 C C . LEU A 1 305 ? 50.068 8.279 -70.082 1.00 75.31 305 LEU A C 1
ATOM 2479 O O . LEU A 1 305 ? 50.918 8.417 -70.961 1.00 75.31 305 LEU A O 1
ATOM 2483 N N . LEU A 1 306 ? 49.514 7.098 -69.793 1.00 74.44 306 LEU A N 1
ATOM 2484 C CA . LEU A 1 306 ? 49.874 5.866 -70.493 1.00 74.44 306 LEU A CA 1
ATOM 2485 C C . LEU A 1 306 ? 49.523 5.947 -71.986 1.00 74.44 306 LEU A C 1
ATOM 2487 O O . LEU A 1 306 ? 50.347 5.579 -72.821 1.00 74.44 306 LEU A O 1
ATOM 2491 N N . GLN A 1 307 ? 48.343 6.486 -72.321 1.00 76.88 307 GLN A N 1
ATOM 2492 C CA . GLN A 1 307 ? 47.924 6.711 -73.706 1.00 76.88 307 GLN A CA 1
ATOM 2493 C C . GLN A 1 307 ? 48.884 7.666 -74.421 1.00 76.88 307 GLN A C 1
ATOM 2495 O O . GLN A 1 307 ? 49.376 7.337 -75.493 1.00 76.88 307 GLN A O 1
ATOM 2500 N N . ASN A 1 308 ? 49.218 8.810 -73.817 1.00 74.44 308 ASN A N 1
ATOM 2501 C CA . ASN A 1 308 ? 50.135 9.782 -74.420 1.00 74.44 308 ASN A CA 1
ATOM 2502 C C . ASN A 1 308 ? 51.546 9.216 -74.640 1.00 74.44 308 ASN A C 1
ATOM 2504 O O . ASN A 1 308 ? 52.165 9.502 -75.662 1.00 74.44 308 ASN A O 1
ATOM 2508 N N . VAL A 1 309 ? 52.060 8.405 -73.709 1.00 71.56 309 VAL A N 1
ATOM 2509 C CA . VAL A 1 309 ? 53.359 7.728 -73.867 1.00 71.56 309 VAL A CA 1
ATOM 2510 C C . VAL A 1 309 ? 53.311 6.702 -74.999 1.00 71.56 309 VAL A C 1
ATOM 2512 O O . VAL A 1 309 ? 54.262 6.606 -75.776 1.00 71.56 309 VAL A O 1
ATOM 2515 N N . LEU A 1 310 ? 52.207 5.961 -75.123 1.00 69.75 310 LEU A N 1
ATOM 2516 C CA . LEU A 1 310 ? 52.019 4.989 -76.195 1.00 69.75 310 LEU A CA 1
ATOM 2517 C C . LEU A 1 310 ? 51.934 5.684 -77.564 1.00 69.75 310 LEU A C 1
ATOM 2519 O O . LEU A 1 310 ? 52.621 5.273 -78.494 1.00 69.75 310 LEU A O 1
ATOM 2523 N N . GLU A 1 311 ? 51.174 6.775 -77.672 1.00 72.38 311 GLU A N 1
ATOM 2524 C CA . GLU A 1 311 ? 51.073 7.604 -78.884 1.00 72.38 311 GLU A CA 1
ATOM 2525 C C . GLU A 1 311 ? 52.431 8.198 -79.295 1.00 72.38 311 GLU A C 1
ATOM 2527 O O . GLU A 1 311 ? 52.813 8.121 -80.463 1.00 72.38 311 GLU A O 1
ATOM 2532 N N . LEU A 1 312 ? 53.220 8.721 -78.343 1.00 70.50 312 LEU A N 1
ATOM 2533 C CA . LEU A 1 312 ? 54.579 9.206 -78.625 1.00 70.50 312 LEU A CA 1
ATOM 2534 C C . LEU A 1 312 ? 55.498 8.088 -79.136 1.00 70.50 312 LEU A C 1
ATOM 2536 O O . LEU A 1 312 ? 56.298 8.312 -80.044 1.00 70.50 312 LEU A O 1
ATOM 2540 N N . HIS A 1 313 ? 55.392 6.887 -78.562 1.00 67.19 313 HIS A N 1
ATOM 2541 C CA . HIS A 1 313 ? 56.176 5.732 -78.991 1.00 67.19 313 HIS A CA 1
ATOM 2542 C C . HIS A 1 313 ? 55.844 5.331 -80.439 1.00 67.19 313 HIS A C 1
ATOM 2544 O O . HIS A 1 313 ? 56.755 5.088 -81.230 1.00 67.19 313 HIS A O 1
ATOM 2550 N N . TRP A 1 314 ? 54.559 5.321 -80.814 1.00 61.44 314 TRP A N 1
ATOM 2551 C CA . TRP A 1 314 ? 54.127 5.047 -82.191 1.00 61.44 314 TRP A CA 1
ATOM 2552 C C . TRP A 1 314 ? 54.501 6.161 -83.182 1.00 61.44 314 TRP A C 1
ATOM 2554 O O . TRP A 1 314 ? 54.727 5.873 -84.354 1.00 61.44 314 TRP A O 1
ATOM 2564 N N . ALA A 1 315 ? 54.610 7.415 -82.731 1.00 63.75 315 ALA A N 1
ATOM 2565 C CA . ALA A 1 315 ? 54.983 8.549 -83.578 1.00 63.75 315 ALA A CA 1
ATOM 2566 C C . ALA A 1 315 ? 56.494 8.645 -83.879 1.00 63.75 315 ALA A C 1
ATOM 2568 O O . ALA A 1 315 ? 56.879 9.254 -84.878 1.00 63.75 315 ALA A O 1
ATOM 2569 N N . VAL A 1 316 ? 57.359 8.077 -83.028 1.00 61.78 316 VAL A N 1
ATOM 2570 C CA . VAL A 1 316 ? 58.825 8.243 -83.115 1.00 61.78 316 VAL A CA 1
ATOM 2571 C C . VAL A 1 316 ? 59.544 7.025 -83.721 1.00 61.78 316 VAL A C 1
ATOM 2573 O O . VAL A 1 316 ? 60.655 7.176 -84.232 1.00 61.78 316 VAL A O 1
ATOM 2576 N N . LEU A 1 317 ? 58.946 5.825 -83.722 1.00 57.91 317 LEU A N 1
ATOM 2577 C CA . LEU A 1 317 ? 59.599 4.610 -84.235 1.00 57.91 317 LEU A CA 1
ATOM 2578 C C . LEU A 1 317 ? 59.160 4.228 -85.667 1.00 57.91 317 LEU A C 1
ATOM 2580 O O . LEU A 1 317 ? 57.968 4.061 -85.919 1.00 57.91 317 LEU A O 1
ATOM 2584 N N . PRO A 1 318 ? 60.095 3.996 -86.612 1.00 57.91 318 PRO A N 1
ATOM 2585 C CA . PRO A 1 318 ? 59.758 3.521 -87.952 1.00 57.91 318 PRO A CA 1
ATOM 2586 C C . PRO A 1 318 ? 59.272 2.050 -87.949 1.00 57.91 318 PRO A C 1
ATOM 2588 O O . PRO A 1 318 ? 59.799 1.242 -87.177 1.00 57.91 318 PRO A O 1
ATOM 2591 N N . PRO A 1 319 ? 58.346 1.642 -88.850 1.00 57.31 319 PRO A N 1
ATOM 2592 C CA . PRO A 1 319 ? 57.680 0.324 -88.828 1.00 57.31 319 PRO A CA 1
ATOM 2593 C C . PRO A 1 319 ? 58.570 -0.915 -89.042 1.00 57.31 319 PRO A C 1
ATOM 2595 O O . PRO A 1 319 ? 58.067 -2.034 -89.097 1.00 57.31 319 PRO A O 1
ATOM 2598 N N . SER A 1 320 ? 59.882 -0.757 -89.200 1.00 54.12 320 SER A N 1
ATOM 2599 C CA . SER A 1 320 ? 60.798 -1.826 -89.610 1.00 54.12 320 SER A CA 1
ATOM 2600 C C . SER A 1 320 ? 61.592 -2.473 -88.465 1.00 54.12 320 SER A C 1
ATOM 2602 O O . SER A 1 320 ? 62.560 -3.177 -88.737 1.00 54.12 320 SER A O 1
ATOM 2604 N N . SER A 1 321 ? 61.210 -2.282 -87.194 1.00 58.69 321 SER A N 1
ATOM 2605 C CA . SER A 1 321 ? 61.923 -2.881 -86.049 1.00 58.69 321 SER A CA 1
ATOM 2606 C C . SER A 1 321 ? 60.997 -3.617 -85.071 1.00 58.69 321 SER A C 1
ATOM 2608 O O . SER A 1 321 ? 60.649 -3.124 -83.998 1.00 58.69 321 SER A O 1
ATOM 2610 N N . ILE A 1 322 ? 60.617 -4.846 -85.442 1.00 59.91 322 ILE A N 1
ATOM 2611 C CA . ILE A 1 322 ? 59.781 -5.758 -84.633 1.00 59.91 322 ILE A CA 1
ATOM 2612 C C . ILE A 1 322 ? 60.427 -6.039 -83.264 1.00 59.91 322 ILE A C 1
ATOM 2614 O O . ILE A 1 322 ? 59.737 -6.123 -82.252 1.00 59.91 322 ILE A O 1
ATOM 2618 N N . TYR A 1 323 ? 61.760 -6.116 -83.209 1.00 59.38 323 TYR A N 1
ATOM 2619 C CA . TYR A 1 323 ? 62.499 -6.399 -81.975 1.00 59.38 323 TYR A CA 1
ATOM 2620 C C . TYR A 1 323 ? 62.362 -5.294 -80.920 1.00 59.38 323 TYR A C 1
ATOM 2622 O O . TYR A 1 323 ? 62.234 -5.597 -79.736 1.00 59.38 323 TYR A O 1
ATOM 2630 N N . VAL A 1 324 ? 62.348 -4.020 -81.325 1.00 63.59 324 VAL A N 1
ATOM 2631 C CA . VAL A 1 324 ? 62.240 -2.896 -80.378 1.00 63.59 324 VAL A CA 1
ATOM 2632 C C . VAL A 1 324 ? 60.815 -2.785 -79.832 1.00 63.59 324 VAL A C 1
ATOM 2634 O O . VAL A 1 324 ? 60.635 -2.565 -78.636 1.00 63.59 324 VAL A O 1
ATOM 2637 N N . HIS A 1 325 ? 59.809 -3.069 -80.665 1.00 63.06 325 HIS A N 1
ATOM 2638 C CA . HIS A 1 325 ? 58.420 -3.198 -80.220 1.00 63.06 325 HIS A CA 1
ATOM 2639 C C . HIS A 1 325 ? 58.222 -4.348 -79.228 1.00 63.06 325 HIS A C 1
ATOM 2641 O O . HIS A 1 325 ? 57.548 -4.169 -78.214 1.00 63.06 325 HIS A O 1
ATOM 2647 N N . GLN A 1 326 ? 58.835 -5.508 -79.486 1.00 63.94 326 GLN A N 1
ATOM 2648 C CA . GLN A 1 326 ? 58.761 -6.666 -78.594 1.00 63.94 326 GLN A CA 1
ATOM 2649 C C . GLN A 1 326 ? 59.407 -6.364 -77.234 1.00 63.94 326 GLN A C 1
ATOM 2651 O O . GLN A 1 326 ? 58.847 -6.711 -76.197 1.00 63.94 326 GLN A O 1
ATOM 2656 N N . ILE A 1 327 ? 60.559 -5.681 -77.227 1.00 69.12 327 ILE A N 1
ATOM 2657 C CA . ILE A 1 327 ? 61.250 -5.277 -75.995 1.00 69.12 327 ILE A CA 1
ATOM 2658 C C . ILE A 1 327 ? 60.410 -4.262 -75.219 1.00 69.12 327 ILE A C 1
ATOM 2660 O O . ILE A 1 327 ? 60.237 -4.446 -74.020 1.00 69.12 327 ILE A O 1
ATOM 2664 N N . PHE A 1 328 ? 59.842 -3.247 -75.878 1.00 68.94 328 PHE A N 1
ATOM 2665 C CA . PHE A 1 328 ? 58.998 -2.246 -75.219 1.00 68.94 328 PHE A CA 1
ATOM 2666 C C . PHE A 1 328 ? 57.709 -2.851 -74.643 1.00 68.94 328 PHE A C 1
ATOM 2668 O O . PHE A 1 328 ? 57.342 -2.559 -73.508 1.00 68.94 328 PHE A O 1
ATOM 2675 N N . LEU A 1 329 ? 57.039 -3.750 -75.370 1.00 67.00 329 LEU A N 1
ATOM 2676 C CA . LEU A 1 329 ? 55.878 -4.487 -74.853 1.00 67.00 329 LEU A CA 1
ATOM 2677 C C . LEU A 1 329 ? 56.258 -5.386 -73.670 1.00 67.00 329 LEU A C 1
ATOM 2679 O O . LEU A 1 329 ? 55.518 -5.467 -72.694 1.00 67.00 329 LEU A O 1
ATOM 2683 N N . CYS A 1 330 ? 57.428 -6.024 -73.715 1.00 65.50 330 CYS A N 1
ATOM 2684 C CA . CYS A 1 330 ? 57.893 -6.880 -72.628 1.00 65.50 330 CYS A CA 1
ATOM 2685 C C . CYS A 1 330 ? 58.296 -6.067 -71.384 1.00 65.50 330 CYS A C 1
ATOM 2687 O O . CYS A 1 330 ? 57.986 -6.476 -70.266 1.00 65.50 330 CYS A O 1
ATOM 2689 N N . THR A 1 331 ? 58.933 -4.902 -71.549 1.00 67.06 331 THR A N 1
ATOM 2690 C CA . THR A 1 331 ? 59.309 -4.021 -70.430 1.00 67.06 331 THR A CA 1
ATOM 2691 C C . THR A 1 331 ? 58.106 -3.296 -69.841 1.00 67.06 331 THR A C 1
ATOM 2693 O O . THR A 1 331 ? 57.995 -3.218 -68.620 1.00 67.06 331 THR A O 1
ATOM 2696 N N . THR A 1 332 ? 57.160 -2.836 -70.664 1.00 64.12 332 THR A N 1
ATOM 2697 C CA . THR A 1 332 ? 55.895 -2.264 -70.171 1.00 64.12 332 THR A CA 1
ATOM 2698 C C . THR A 1 332 ? 55.021 -3.319 -69.493 1.00 64.12 332 THR A C 1
ATOM 2700 O O . THR A 1 332 ? 54.494 -3.051 -68.417 1.00 64.12 332 THR A O 1
ATOM 2703 N N . SER A 1 333 ? 54.943 -4.546 -70.023 1.00 65.06 333 SER A N 1
ATOM 2704 C CA . SER A 1 333 ? 54.261 -5.665 -69.357 1.00 65.06 333 SER A CA 1
ATOM 2705 C C . SER A 1 333 ? 54.920 -6.043 -68.028 1.00 65.06 333 SER A C 1
ATOM 2707 O O . SER A 1 333 ? 54.212 -6.338 -67.066 1.00 65.06 333 SER A O 1
ATOM 2709 N N . ALA A 1 334 ? 56.254 -6.031 -67.946 1.00 67.88 334 ALA A N 1
ATOM 2710 C CA . ALA A 1 334 ? 56.970 -6.297 -66.700 1.00 67.88 334 ALA A CA 1
ATOM 2711 C C . ALA A 1 334 ? 56.732 -5.185 -65.665 1.00 67.88 334 ALA A C 1
ATOM 2713 O O . ALA A 1 334 ? 56.448 -5.481 -64.507 1.00 67.88 334 ALA A O 1
ATOM 2714 N N . HIS A 1 335 ? 56.765 -3.915 -66.080 1.00 66.62 335 HIS A N 1
ATOM 2715 C CA . HIS A 1 335 ? 56.468 -2.784 -65.199 1.00 66.62 335 HIS A CA 1
ATOM 2716 C C . HIS A 1 335 ? 55.021 -2.794 -64.703 1.00 66.62 335 HIS A C 1
ATOM 2718 O O . HIS A 1 335 ? 54.798 -2.625 -63.508 1.00 66.62 335 HIS A O 1
ATOM 2724 N N . LEU A 1 336 ? 54.048 -3.062 -65.578 1.00 69.69 336 LEU A N 1
ATOM 2725 C CA . LEU A 1 336 ? 52.646 -3.210 -65.182 1.00 69.69 336 LEU A CA 1
ATOM 2726 C C . LEU A 1 336 ? 52.455 -4.391 -64.221 1.00 69.69 336 LEU A C 1
ATOM 2728 O O . LEU A 1 336 ? 51.724 -4.260 -63.244 1.00 69.69 336 LEU A O 1
ATOM 2732 N N . GLY A 1 337 ? 53.156 -5.509 -64.439 1.00 67.31 337 GLY A N 1
ATOM 2733 C CA . GLY A 1 337 ? 53.148 -6.659 -63.531 1.00 67.31 337 GLY A CA 1
ATOM 2734 C C . GLY A 1 337 ? 53.721 -6.343 -62.145 1.00 67.31 337 GLY A C 1
ATOM 2735 O O . GLY A 1 337 ? 53.138 -6.734 -61.133 1.00 67.31 337 GLY A O 1
ATOM 2736 N N . VAL A 1 338 ? 54.822 -5.589 -62.075 1.00 67.62 338 VAL A N 1
ATOM 2737 C CA . VAL A 1 338 ? 55.429 -5.147 -60.806 1.00 67.62 338 VAL A CA 1
ATOM 2738 C C . VAL A 1 338 ? 54.538 -4.128 -60.091 1.00 67.62 338 VAL A C 1
ATOM 2740 O O . VAL A 1 338 ? 54.337 -4.242 -58.884 1.00 67.62 338 VAL A O 1
ATOM 2743 N N . SER A 1 339 ? 53.939 -3.183 -60.818 1.00 64.50 339 SER A N 1
ATOM 2744 C CA . SER A 1 339 ? 53.000 -2.208 -60.253 1.00 64.50 339 SER A CA 1
ATOM 2745 C C . SER A 1 339 ? 51.708 -2.858 -59.750 1.00 64.50 339 SER A C 1
ATOM 2747 O O . SER A 1 339 ? 51.253 -2.505 -58.665 1.00 64.50 339 SER A O 1
ATOM 2749 N N . LEU A 1 340 ? 51.150 -3.845 -60.466 1.00 61.38 340 LEU A N 1
ATOM 2750 C CA . LEU A 1 340 ? 50.019 -4.638 -59.965 1.00 61.38 340 LEU A CA 1
ATOM 2751 C C . LEU A 1 340 ? 50.404 -5.460 -58.731 1.00 61.38 340 LEU A C 1
ATOM 2753 O O . LEU A 1 340 ? 49.611 -5.559 -57.801 1.00 61.38 340 LEU A O 1
ATOM 2757 N N . SER A 1 341 ? 51.611 -6.029 -58.702 1.00 64.94 341 SER A N 1
ATOM 2758 C CA . SER A 1 341 ? 52.089 -6.814 -57.557 1.00 64.94 341 SER A CA 1
ATOM 2759 C C . SER A 1 341 ? 52.276 -5.947 -56.309 1.00 64.94 341 SER A C 1
ATOM 2761 O O . SER A 1 341 ? 51.900 -6.366 -55.220 1.00 64.94 341 SER A O 1
ATOM 2763 N N . LEU A 1 342 ? 52.794 -4.723 -56.460 1.00 60.72 342 LEU A N 1
ATOM 2764 C CA . LEU A 1 342 ? 52.922 -3.747 -55.370 1.00 60.72 342 LEU A CA 1
ATOM 2765 C C . LEU A 1 342 ? 51.561 -3.246 -54.872 1.00 60.72 342 LEU A C 1
ATOM 2767 O O . LEU A 1 342 ? 51.354 -3.170 -53.665 1.00 60.72 342 LEU A O 1
ATOM 2771 N N . LEU A 1 343 ? 50.618 -2.980 -55.780 1.00 57.38 343 LEU A N 1
ATOM 2772 C CA . LEU A 1 343 ? 49.245 -2.608 -55.422 1.00 57.38 343 LEU A CA 1
ATOM 2773 C C . LEU A 1 343 ? 48.513 -3.731 -54.682 1.00 57.38 343 LEU A C 1
ATOM 2775 O O . LEU A 1 343 ? 47.838 -3.472 -53.691 1.00 57.38 343 LEU A O 1
ATOM 2779 N N . LEU A 1 344 ? 48.672 -4.982 -55.122 1.00 58.44 344 LEU A N 1
ATOM 2780 C CA . LEU A 1 344 ? 48.114 -6.145 -54.427 1.00 58.44 344 LEU A CA 1
ATOM 2781 C C . LEU A 1 344 ? 48.773 -6.368 -53.059 1.00 58.44 344 LEU A C 1
ATOM 2783 O O . LEU A 1 344 ? 48.093 -6.780 -52.124 1.00 58.44 344 LEU A O 1
ATOM 2787 N N . TYR A 1 345 ? 50.068 -6.071 -52.921 1.00 58.53 345 TYR A N 1
ATOM 2788 C CA . TYR A 1 345 ? 50.781 -6.185 -51.649 1.00 58.53 345 TYR A CA 1
ATOM 2789 C C . TYR A 1 345 ? 50.332 -5.122 -50.635 1.00 58.53 345 TYR A C 1
ATOM 2791 O O . TYR A 1 345 ? 50.082 -5.463 -49.482 1.00 58.53 345 TYR A O 1
ATOM 2799 N N . GLU A 1 346 ? 50.143 -3.863 -51.050 1.00 50.81 346 GLU A N 1
ATOM 2800 C CA . GLU A 1 346 ? 49.569 -2.826 -50.175 1.00 50.81 346 GLU A CA 1
ATOM 2801 C C . GLU A 1 346 ? 48.118 -3.127 -49.785 1.00 50.81 346 GLU A C 1
ATOM 2803 O O . GLU A 1 346 ? 47.744 -2.953 -48.629 1.00 50.81 346 GLU A O 1
ATOM 2808 N N . HIS A 1 347 ? 47.311 -3.653 -50.709 1.00 51.47 347 HIS A N 1
ATOM 2809 C CA . HIS A 1 347 ? 45.914 -4.004 -50.436 1.00 51.47 347 HIS A CA 1
ATOM 2810 C C . HIS A 1 347 ? 45.753 -5.246 -49.532 1.00 51.47 347 HIS A C 1
ATOM 2812 O O . HIS A 1 347 ? 44.658 -5.492 -49.026 1.00 51.47 347 HIS A O 1
ATOM 2818 N N . CYS A 1 348 ? 46.822 -6.032 -49.340 1.00 47.91 348 CYS A N 1
ATOM 2819 C CA . CYS A 1 348 ? 46.897 -7.151 -48.391 1.00 47.91 348 CYS A CA 1
ATOM 2820 C C . CYS A 1 348 ? 47.529 -6.772 -47.037 1.00 47.91 348 CYS A C 1
ATOM 2822 O O . CYS A 1 348 ? 47.445 -7.569 -46.103 1.00 47.91 348 CYS A O 1
ATOM 2824 N N . ALA A 1 349 ? 48.197 -5.617 -46.935 1.00 43.41 349 ALA A N 1
ATOM 2825 C CA . ALA A 1 349 ? 48.893 -5.164 -45.727 1.00 43.41 349 ALA A CA 1
ATOM 2826 C C . ALA A 1 349 ? 48.076 -4.170 -44.869 1.00 43.41 349 ALA A C 1
ATOM 2828 O O . ALA A 1 349 ? 48.480 -3.876 -43.742 1.00 43.41 349 ALA A O 1
ATOM 2829 N N . ILE A 1 350 ? 46.949 -3.678 -45.393 1.00 41.47 350 ILE A N 1
ATOM 2830 C CA . ILE A 1 350 ? 45.906 -2.894 -44.702 1.00 41.47 350 ILE A CA 1
ATOM 2831 C C . ILE A 1 350 ? 44.766 -3.839 -44.324 1.00 41.47 350 ILE A C 1
ATOM 2833 O O . ILE A 1 350 ? 44.246 -3.708 -43.191 1.00 41.47 350 ILE A O 1
#

Organism: Podarcis muralis (NCBI:txid64176)

Solvent-accessible surface area (backbone atoms only — not comparable to full-atom values): 21551 Å² total; per-residue (Å²): 141,79,85,88,79,80,87,76,87,76,83,85,82,81,79,93,75,92,79,80,84,79,82,77,84,77,85,73,83,74,77,84,79,85,74,87,87,80,82,79,55,72,62,56,56,39,51,53,49,40,52,52,38,51,49,53,41,51,52,54,52,51,52,50,51,52,52,50,52,52,47,54,55,49,53,74,72,43,55,88,84,50,40,62,60,52,50,55,51,48,51,56,53,50,52,53,51,53,52,50,47,52,52,38,51,50,54,36,51,54,42,52,54,53,45,52,53,58,55,50,50,61,67,56,65,77,81,62,95,74,85,91,85,86,91,83,90,81,86,90,83,87,83,90,85,82,87,87,78,77,88,78,81,79,73,86,77,78,79,76,81,82,82,77,78,77,80,80,80,72,82,80,86,74,92,76,86,87,91,69,100,69,63,61,67,57,56,53,53,52,53,52,50,51,51,50,51,53,52,51,51,52,51,49,53,56,49,51,54,51,50,52,50,50,53,51,49,52,50,50,50,52,49,52,52,51,51,53,49,52,53,51,51,52,54,50,54,51,52,50,51,53,52,52,50,53,54,50,51,51,54,52,49,52,52,51,52,52,51,53,50,51,54,50,51,53,52,49,53,48,52,56,49,48,52,52,52,52,52,53,48,50,51,60,48,49,66,54,47,52,60,51,52,49,48,69,63,47,49,62,56,51,51,51,51,52,49,53,52,52,53,51,50,64,74,71,55,72,96,86,47,68,67,61,54,52,50,50,53,50,51,52,50,50,50,51,51,50,52,51,50,51,53,54,51,55,71,71,75,112

pLDDT: mean 71.75, std 25.17, range [26.52, 98.5]

Sequence (350 aa):
DQRKALPLKSCSLTKPGSLPNPPRPRSVSVVSTTSQLSSRNPKDVLRHRIFHLSEMLRVEKANRDDNTSCYVELVGKADREKAPSIRQAFERINQRSSANIAQLEQRLQDSWAQLKKLEQRIFTSQDSSSSSATPAQQQLTTPRNSMSHQPSFSIPRNRTTETCIVEELLPSISESKENRSAQEASSKQILEEEIKQRVQELKAQLLDLREDHKVLEDEWHKLDESWKADKQQMMELLQEEKKRYYHLEVQVNDVIQINLNEITNLKHDLACTEEKMVYQSYERVGLTWVPTIFYSSWHPLSTLLLQNVLELHWAVLPPSSIYVHQIFLCTTSAHLGVSLSLLLYEHCAI

Radius of gyration: 54.37 Å; Cα contacts (8 Å, |Δi|>4): 36; chains: 1; bounding box: 132×47×168 Å

Mean predicted aligned error: 23.04 Å

Nearest PDB structures (foldseek):
  4lws-assembly3_A  TM=9.195E-01  e=2.430E-01  Thermomonospora curvata DSM 43183
  4j10-assembly1_A  TM=8.911E-01  e=1.149E+00  Bacillus anthracis str. Sterne
  3fav-assembly2_C  TM=8.035E-01  e=2.195E+00  Mycobacterium tuberculosis H37Rv
  9gcf-assembly1_B  TM=6.539E-01  e=1.308E+00  Bos taurus
  5mto-assembly1_B  TM=5.177E-01  e=1.077E+00  Homo sapiens